Protein AF-A0A8J6I9E6-F1 (afdb_monomer)

Nearest PDB structures (foldseek):
  5d00-assembly1_B  TM=6.089E-01  e=1.602E-04  Bacillus subtilis subsp. subtilis str. 168
  4xyw-assembly1_A  TM=7.652E-01  e=1.255E-02  Escherichia coli
  4kwe-assembly3_C  TM=4.977E-01  e=3.611E-03  Mycobacterium tuberculosis
  3iv7-assembly1_B  TM=4.505E-01  e=6.732E-03  Corynebacterium glutamicum
  9cm8-assembly1_A  TM=5.355E-01  e=2.491E-02  Paenibacillus alvei

Mean predicted aligned error: 12.37 Å

Sequence (222 aa):
MSAGERVRRLAGSARRRVGDERSERLVTNVERLRKRTHTAGPAPLERSERRMRVALLAPADSPLTRRWADFYAGRGIEVYAISLDTQREEGPARPGVRTAYLPTLRGSVASPGTVTRLRALLDAARPDVVHAHRVGGYALLGALADRHPYVISVGSGDDPGDGARRRMTEYALRRADAVVPIGTRAGIGTGSDPRDPDDSDTWDVDTAAMLDVFAGLGLRGK

Structure (mmCIF, N/CA/C/O backbone):
data_AF-A0A8J6I9E6-F1
#
_entry.id   AF-A0A8J6I9E6-F1
#
loop_
_atom_site.group_PDB
_atom_site.id
_atom_site.type_symbol
_atom_site.label_atom_id
_atom_site.label_alt_id
_atom_site.label_comp_id
_atom_site.label_asym_id
_atom_site.label_entity_id
_atom_site.label_seq_id
_atom_site.pdbx_PDB_ins_code
_atom_site.Cartn_x
_atom_site.Cartn_y
_atom_site.Cartn_z
_atom_site.occupancy
_atom_site.B_iso_or_equiv
_atom_site.auth_seq_id
_atom_site.auth_comp_id
_atom_site.auth_asym_id
_atom_site.auth_atom_id
_atom_site.pdbx_PDB_model_num
ATOM 1 N N . MET A 1 1 ? -33.039 11.868 -15.070 1.00 40.28 1 MET A N 1
ATOM 2 C CA . MET A 1 1 ? -31.629 11.636 -15.465 1.00 40.28 1 MET A CA 1
ATOM 3 C C . MET A 1 1 ? -31.006 10.635 -14.512 1.00 40.28 1 MET A C 1
ATOM 5 O O . MET A 1 1 ? -30.880 10.946 -13.331 1.00 40.28 1 MET A O 1
ATOM 9 N N . SER A 1 2 ? -30.687 9.433 -14.991 1.00 31.58 2 SER A N 1
ATOM 10 C CA . SER A 1 2 ? -30.254 8.336 -14.112 1.00 31.58 2 SER A CA 1
ATOM 11 C C . SER A 1 2 ? -28.766 8.439 -13.756 1.00 31.58 2 SER A C 1
ATOM 13 O O . SER A 1 2 ? -27.962 8.981 -14.519 1.00 31.58 2 SER A O 1
ATOM 15 N N . ALA A 1 3 ? -28.377 7.881 -12.607 1.00 29.48 3 ALA A N 1
ATOM 16 C CA . ALA A 1 3 ? -26.979 7.782 -12.178 1.00 29.48 3 ALA A CA 1
ATOM 17 C C . ALA A 1 3 ? -26.079 7.096 -13.233 1.00 29.48 3 ALA A C 1
ATOM 19 O O . ALA A 1 3 ? -24.906 7.442 -13.364 1.00 29.48 3 ALA A O 1
ATOM 20 N N . GLY A 1 4 ? -26.645 6.210 -14.064 1.00 24.98 4 GLY A N 1
ATOM 21 C CA . GLY A 1 4 ? -25.940 5.545 -15.163 1.00 24.98 4 GLY A CA 1
ATOM 22 C C . GLY A 1 4 ? -25.524 6.472 -16.312 1.00 24.98 4 GLY A C 1
ATOM 23 O O . GLY A 1 4 ? -24.521 6.207 -16.972 1.00 24.98 4 GLY A O 1
ATOM 24 N N . GLU A 1 5 ? -26.226 7.586 -16.540 1.00 28.31 5 GLU A N 1
ATOM 25 C CA . GLU A 1 5 ? -25.883 8.548 -17.603 1.00 28.31 5 GLU A CA 1
ATOM 26 C C . GLU A 1 5 ? -24.760 9.507 -17.189 1.00 28.31 5 GLU A C 1
ATOM 28 O O . GLU A 1 5 ? -23.932 9.886 -18.018 1.00 28.31 5 GLU A O 1
ATOM 33 N N . ARG A 1 6 ? -24.669 9.852 -15.895 1.00 31.78 6 ARG A N 1
ATOM 34 C CA . ARG A 1 6 ? -23.577 10.692 -15.363 1.00 31.78 6 ARG A CA 1
ATOM 35 C C . ARG A 1 6 ? -22.238 9.944 -15.360 1.00 31.78 6 ARG A C 1
ATOM 37 O O . ARG A 1 6 ? -21.212 10.533 -15.692 1.00 31.78 6 ARG A O 1
ATOM 44 N N . VAL A 1 7 ? -22.263 8.635 -15.096 1.00 32.09 7 VAL A N 1
ATOM 45 C CA . VAL A 1 7 ? -21.078 7.755 -15.080 1.00 32.09 7 VAL A CA 1
ATOM 46 C C . VAL A 1 7 ? -20.524 7.498 -16.487 1.00 32.09 7 VAL A C 1
ATOM 48 O O . VAL A 1 7 ? -19.311 7.554 -16.684 1.00 32.09 7 VAL A O 1
ATOM 51 N N . ARG A 1 8 ? -21.382 7.325 -17.506 1.00 30.81 8 ARG A N 1
ATOM 52 C CA . ARG A 1 8 ? -20.931 7.214 -18.912 1.00 30.81 8 ARG A CA 1
ATOM 53 C C . ARG A 1 8 ? -20.194 8.472 -19.388 1.00 30.81 8 ARG A C 1
ATOM 55 O O . ARG A 1 8 ? -19.244 8.368 -20.162 1.00 30.81 8 ARG A O 1
ATOM 62 N N . ARG A 1 9 ? -20.592 9.650 -18.895 1.00 33.06 9 ARG A N 1
ATOM 63 C CA . ARG A 1 9 ? -19.974 10.942 -19.239 1.00 33.06 9 ARG A CA 1
ATOM 64 C C . ARG A 1 9 ? -18.593 11.124 -18.595 1.00 33.06 9 ARG A C 1
ATOM 66 O O . ARG A 1 9 ? -17.694 11.641 -19.253 1.00 33.06 9 ARG A O 1
ATOM 73 N N . LEU A 1 10 ? -18.412 10.643 -17.362 1.00 32.84 10 LEU A N 1
ATOM 74 C CA . LEU A 1 10 ? -17.125 10.653 -16.649 1.00 32.84 10 LEU A CA 1
ATOM 75 C C . LEU A 1 10 ? -16.141 9.626 -17.232 1.00 32.84 10 LEU A C 1
ATOM 77 O O . LEU A 1 10 ? -14.994 9.970 -17.514 1.00 32.84 10 LEU A O 1
ATOM 81 N N . ALA A 1 11 ? -16.611 8.417 -17.555 1.00 30.95 11 ALA A N 1
ATOM 82 C CA . ALA A 1 11 ? -15.808 7.397 -18.237 1.00 30.95 11 ALA A CA 1
ATOM 83 C C . ALA A 1 11 ? -15.380 7.828 -19.654 1.00 30.95 11 ALA A C 1
ATOM 85 O O . ALA A 1 11 ? -14.281 7.506 -20.098 1.00 30.95 11 ALA A O 1
ATOM 86 N N . GLY A 1 12 ? -16.216 8.592 -20.365 1.00 28.89 12 GLY A N 1
ATOM 87 C CA . GLY A 1 12 ? -15.847 9.209 -21.645 1.00 28.89 12 GLY A CA 1
ATOM 88 C C . GLY A 1 12 ? -14.840 10.361 -21.516 1.00 28.89 12 GLY A C 1
ATOM 89 O O . GLY A 1 12 ? -14.191 10.725 -22.493 1.00 28.89 12 GLY A O 1
ATOM 90 N N . SER A 1 13 ? -14.693 10.948 -20.324 1.00 32.38 13 SER A N 1
ATOM 91 C CA . SER A 1 13 ? -13.688 11.979 -20.046 1.00 32.38 13 SER A CA 1
ATOM 92 C C . SER A 1 13 ? -12.335 11.380 -19.643 1.00 32.38 13 SER A C 1
ATOM 94 O O . SER A 1 13 ? -11.308 11.960 -19.983 1.00 32.38 13 SER A O 1
ATOM 96 N N . ALA A 1 14 ? -12.330 10.215 -18.985 1.00 30.06 14 ALA A N 1
ATOM 97 C CA . ALA A 1 14 ? -11.121 9.449 -18.666 1.00 30.06 14 ALA A CA 1
ATOM 98 C C . ALA A 1 14 ? -10.501 8.783 -19.912 1.00 30.06 14 ALA A C 1
ATOM 100 O O . ALA A 1 14 ? -9.295 8.889 -20.117 1.00 30.06 14 ALA A O 1
ATOM 101 N N . ARG A 1 15 ? -11.330 8.224 -20.813 1.00 32.88 15 ARG A N 1
ATOM 102 C CA . ARG A 1 15 ? -10.904 7.694 -22.131 1.00 32.88 15 ARG A CA 1
ATOM 103 C C . ARG A 1 15 ? -10.176 8.713 -23.010 1.00 32.88 15 ARG A C 1
ATOM 105 O O . ARG A 1 15 ? -9.369 8.351 -23.848 1.00 32.88 15 ARG A O 1
ATOM 112 N N . ARG A 1 16 ? -10.447 10.009 -22.823 1.00 35.94 16 ARG A N 1
ATOM 113 C CA . ARG A 1 16 ? -9.779 11.085 -23.573 1.00 35.94 16 ARG A CA 1
ATOM 114 C C . ARG A 1 16 ? -8.400 11.468 -23.027 1.00 35.94 16 ARG A C 1
ATOM 116 O O . ARG A 1 16 ? -7.728 12.266 -23.669 1.00 35.94 16 ARG A O 1
ATOM 123 N N . ARG A 1 17 ? -7.987 10.957 -21.860 1.00 38.81 17 ARG A N 1
ATOM 124 C CA . ARG A 1 17 ? -6.736 11.362 -21.187 1.00 38.81 17 ARG A CA 1
ATOM 125 C C . ARG A 1 17 ? -5.651 10.285 -21.149 1.00 38.81 17 ARG A C 1
ATOM 127 O O . ARG A 1 17 ? -4.523 10.611 -20.806 1.00 38.81 17 ARG A O 1
ATOM 134 N N . VAL A 1 18 ? -5.958 9.040 -21.506 1.00 40.56 18 VAL A N 1
ATOM 135 C CA . VAL A 1 18 ? -4.994 7.929 -21.482 1.00 40.56 18 VAL A CA 1
ATOM 136 C C . VAL A 1 18 ? -4.965 7.295 -22.867 1.00 40.56 18 VAL A C 1
ATOM 138 O O . VAL A 1 18 ? -5.850 6.530 -23.224 1.00 40.56 18 VAL A O 1
ATOM 141 N N . GLY A 1 19 ? -3.974 7.674 -23.670 1.00 34.84 19 GLY A N 1
ATOM 142 C CA . GLY A 1 19 ? -3.877 7.319 -25.089 1.00 34.84 19 GLY A CA 1
ATOM 143 C C . GLY A 1 19 ? -3.296 5.935 -25.395 1.00 34.84 19 GLY A C 1
ATOM 144 O O . GLY A 1 19 ? -2.686 5.789 -26.447 1.00 34.84 19 GLY A O 1
ATOM 145 N N . ASP A 1 20 ? -3.432 4.939 -24.512 1.00 43.06 20 ASP A N 1
ATOM 146 C CA . ASP A 1 20 ? -2.888 3.594 -24.758 1.00 43.06 20 ASP A CA 1
ATOM 147 C C . ASP A 1 20 ? -3.956 2.499 -24.598 1.00 43.06 20 ASP A C 1
ATOM 149 O O . ASP A 1 20 ? -4.443 2.217 -23.496 1.00 43.06 20 ASP A O 1
ATOM 153 N N . GLU A 1 21 ? -4.281 1.838 -25.715 1.00 35.50 21 GLU A N 1
ATOM 154 C CA . GLU A 1 21 ? -5.227 0.719 -25.815 1.00 35.50 21 GLU A CA 1
ATOM 155 C C . GLU A 1 21 ? -4.885 -0.440 -24.860 1.00 35.50 21 GLU A C 1
ATOM 157 O O . GLU A 1 21 ? -5.763 -1.213 -24.457 1.00 35.50 21 GLU A O 1
ATOM 162 N N . ARG A 1 22 ? -3.612 -0.585 -24.470 1.00 38.75 22 ARG A N 1
ATOM 163 C CA . ARG A 1 22 ? -3.156 -1.633 -23.545 1.00 38.75 22 ARG A CA 1
ATOM 164 C C . ARG A 1 22 ? -3.587 -1.353 -22.104 1.00 38.75 22 ARG A C 1
ATOM 166 O O . ARG A 1 22 ? -4.000 -2.277 -21.397 1.00 38.75 22 ARG A O 1
ATOM 173 N N . SER A 1 23 ? -3.578 -0.082 -21.712 1.00 38.38 23 SER A N 1
ATOM 174 C CA . SER A 1 23 ? -4.053 0.409 -20.414 1.00 38.38 23 SER A CA 1
ATOM 175 C C . SER A 1 23 ? -5.581 0.361 -20.330 1.00 38.38 23 SER A C 1
ATOM 177 O O . SER A 1 23 ? -6.136 -0.083 -19.323 1.00 38.38 23 SER A O 1
ATOM 179 N N . GLU A 1 24 ? -6.278 0.683 -21.424 1.00 39.59 24 GLU A N 1
ATOM 180 C CA . GLU A 1 24 ? -7.740 0.558 -21.508 1.00 39.59 24 GLU A CA 1
ATOM 181 C C . GLU A 1 24 ? -8.217 -0.898 -21.390 1.00 39.59 24 GLU A C 1
ATOM 183 O O . GLU A 1 24 ? -9.214 -1.186 -20.718 1.00 39.59 24 GLU A O 1
ATOM 188 N N . ARG A 1 25 ? -7.486 -1.849 -21.987 1.00 35.38 25 ARG A N 1
ATOM 189 C CA . ARG A 1 25 ? -7.766 -3.290 -21.857 1.00 35.38 25 ARG A CA 1
ATOM 190 C C . ARG A 1 25 ? -7.537 -3.803 -20.436 1.00 35.38 25 ARG A C 1
ATOM 192 O O . ARG A 1 25 ? -8.288 -4.672 -19.988 1.00 35.38 25 ARG A O 1
ATOM 199 N N . LEU A 1 26 ? -6.548 -3.267 -19.720 1.00 38.28 26 LEU A N 1
ATOM 200 C CA . LEU A 1 26 ? -6.283 -3.611 -18.321 1.00 38.28 26 LEU A CA 1
ATOM 201 C C . LEU A 1 26 ? -7.435 -3.134 -17.418 1.00 38.28 26 LEU A C 1
ATOM 203 O O . LEU A 1 26 ? -8.008 -3.936 -16.682 1.00 38.28 26 LEU A O 1
ATOM 207 N N . VAL A 1 27 ? -7.855 -1.872 -17.565 1.00 43.72 27 VAL A N 1
ATOM 208 C CA . VAL A 1 27 ? -8.971 -1.264 -16.812 1.00 43.72 27 VAL A CA 1
ATOM 209 C C . VAL A 1 27 ? -10.309 -1.955 -17.119 1.00 43.72 27 VAL A C 1
ATOM 211 O O . VAL A 1 27 ? -11.077 -2.275 -16.211 1.00 43.72 27 VAL A O 1
ATOM 214 N N . THR A 1 28 ? -10.571 -2.287 -18.386 1.00 37.28 28 THR A N 1
ATOM 215 C CA . THR A 1 28 ? -11.799 -2.994 -18.805 1.00 37.28 28 THR A CA 1
ATOM 216 C C . THR A 1 28 ? -11.851 -4.441 -18.284 1.00 37.28 28 THR A C 1
ATOM 218 O O . THR A 1 28 ? -12.927 -4.985 -18.021 1.00 37.28 28 THR A O 1
ATOM 221 N N . ASN A 1 29 ? -10.698 -5.096 -18.109 1.00 38.56 29 ASN A N 1
ATOM 222 C CA . ASN A 1 29 ? -10.627 -6.431 -17.508 1.00 38.56 29 ASN A CA 1
ATOM 223 C C . ASN A 1 29 ? -10.813 -6.396 -15.982 1.00 38.56 29 ASN A C 1
ATOM 225 O O . ASN A 1 29 ? -11.442 -7.307 -15.439 1.00 38.56 29 ASN A O 1
ATOM 229 N N . VAL A 1 30 ? -10.375 -5.324 -15.313 1.00 42.59 30 VAL A N 1
ATOM 230 C CA . VAL A 1 30 ? -10.658 -5.053 -13.891 1.00 42.59 30 VAL A CA 1
ATOM 231 C C . VAL A 1 30 ? -12.165 -4.888 -13.647 1.00 42.59 30 VAL A C 1
ATOM 233 O O . VAL A 1 30 ? -12.703 -5.480 -12.713 1.00 42.59 30 VAL A O 1
ATOM 236 N N . GLU A 1 31 ? -12.899 -4.200 -14.532 1.00 40.69 31 GLU A N 1
ATOM 237 C CA . GLU A 1 31 ? -14.362 -4.065 -14.398 1.00 40.69 31 GLU A CA 1
ATOM 238 C C . GLU A 1 31 ? -15.122 -5.396 -14.499 1.00 40.69 31 GLU A C 1
ATOM 240 O O . GLU A 1 31 ? -16.148 -5.578 -13.840 1.00 40.69 31 GLU A O 1
ATOM 245 N N . ARG A 1 32 ? -14.618 -6.355 -15.285 1.00 37.38 32 ARG A N 1
ATOM 246 C CA . ARG A 1 32 ? -15.196 -7.706 -15.380 1.00 37.38 32 ARG A CA 1
ATOM 247 C C . ARG A 1 32 ? -14.937 -8.560 -14.135 1.00 37.38 32 ARG A C 1
ATOM 249 O O . ARG A 1 32 ? -15.758 -9.427 -13.829 1.00 37.38 32 ARG A O 1
ATOM 256 N N . LEU A 1 33 ? -13.844 -8.309 -13.414 1.00 40.34 33 LEU A N 1
ATOM 257 C CA . LEU A 1 33 ? -13.461 -9.040 -12.199 1.00 40.34 33 LEU A CA 1
ATOM 258 C C . LEU A 1 33 ? -14.235 -8.579 -10.949 1.00 40.34 33 LEU A C 1
ATOM 260 O O . LEU A 1 33 ? -14.439 -9.386 -10.047 1.00 40.34 33 LEU A O 1
ATOM 264 N N . ARG A 1 34 ? -14.801 -7.358 -10.962 1.00 42.09 34 ARG A N 1
ATOM 265 C CA . ARG A 1 34 ? -15.669 -6.777 -9.906 1.00 42.09 34 ARG A CA 1
ATOM 266 C C . ARG A 1 34 ? -16.879 -7.624 -9.489 1.00 42.09 34 ARG A C 1
ATOM 268 O O . ARG A 1 34 ? -17.481 -7.365 -8.455 1.00 42.09 34 ARG A O 1
ATOM 275 N N . LYS A 1 35 ? -17.292 -8.607 -10.297 1.00 37.47 35 LYS A N 1
ATOM 276 C CA . LYS A 1 35 ? -18.476 -9.443 -10.015 1.00 37.47 35 LYS A CA 1
ATOM 277 C C . LYS A 1 35 ? -18.217 -10.580 -9.027 1.00 37.47 35 LYS A C 1
ATOM 279 O O . LYS A 1 35 ? -19.141 -11.332 -8.725 1.00 37.47 35 LYS A O 1
ATOM 284 N N . ARG A 1 36 ? -16.984 -10.759 -8.559 1.00 38.97 36 ARG A N 1
ATOM 285 C CA . ARG A 1 36 ? -16.620 -11.839 -7.644 1.00 38.97 36 ARG A CA 1
ATOM 286 C C . ARG A 1 36 ? -16.074 -11.222 -6.359 1.00 38.97 36 ARG A C 1
ATOM 288 O O . ARG A 1 36 ? -15.384 -10.219 -6.415 1.00 38.97 36 ARG A O 1
ATOM 295 N N . THR A 1 37 ? -16.428 -11.846 -5.239 1.00 39.41 37 THR A N 1
ATOM 296 C CA . THR A 1 37 ? -15.853 -11.691 -3.893 1.00 39.41 37 THR A CA 1
ATOM 297 C C . THR A 1 37 ? -16.269 -10.477 -3.052 1.00 39.41 37 THR A C 1
ATOM 299 O O . THR A 1 37 ? -15.509 -9.551 -2.809 1.00 39.41 37 THR A O 1
ATOM 302 N N . HIS A 1 38 ? -17.463 -10.592 -2.459 1.00 35.88 38 HIS A N 1
ATOM 303 C CA . HIS A 1 38 ? -17.613 -10.378 -1.015 1.00 35.88 38 HIS A CA 1
ATOM 304 C C . HIS A 1 38 ? -16.942 -11.553 -0.286 1.00 35.88 38 HIS A C 1
ATOM 306 O O . HIS A 1 38 ? -17.412 -12.679 -0.436 1.00 35.88 38 HIS A O 1
ATOM 312 N N . THR A 1 39 ? -15.916 -11.303 0.533 1.00 37.12 39 THR A N 1
ATOM 313 C CA . THR A 1 39 ? -15.645 -12.165 1.697 1.00 37.12 39 THR A CA 1
ATOM 314 C C . THR A 1 39 ? -15.158 -11.333 2.886 1.00 37.12 39 THR A C 1
ATOM 316 O O . THR A 1 39 ? -14.329 -10.441 2.742 1.00 37.12 39 THR A O 1
ATOM 319 N N . ALA A 1 40 ? -15.760 -11.636 4.037 1.00 39.44 40 ALA A N 1
ATOM 320 C CA . ALA A 1 40 ? -15.694 -11.045 5.374 1.00 39.44 40 ALA A CA 1
ATOM 321 C C . ALA A 1 40 ? -14.425 -10.255 5.778 1.00 39.44 40 ALA A C 1
ATOM 323 O O . ALA A 1 40 ? -13.425 -10.821 6.212 1.00 39.44 40 ALA A O 1
ATOM 324 N N . GLY A 1 41 ? -14.546 -8.923 5.781 1.00 45.59 41 GLY A N 1
ATOM 325 C CA . GLY A 1 41 ? -13.950 -8.070 6.821 1.00 45.59 41 GLY A CA 1
ATOM 326 C C . GLY A 1 41 ? -15.008 -7.708 7.884 1.00 45.59 41 GLY A C 1
ATOM 327 O O . GLY A 1 41 ? -16.150 -8.152 7.746 1.00 45.59 41 GLY A O 1
ATOM 328 N N . PRO A 1 42 ? -14.690 -6.896 8.915 1.00 47.34 42 PRO A N 1
ATOM 329 C CA . PRO A 1 42 ? -15.646 -6.535 9.968 1.00 47.34 42 PRO A CA 1
ATOM 330 C C . PRO A 1 42 ? -16.938 -5.944 9.391 1.00 47.34 42 PRO A C 1
ATOM 332 O O . PRO A 1 42 ? -16.925 -5.320 8.317 1.00 47.34 42 PRO A O 1
ATOM 335 N N . ALA A 1 43 ? -18.051 -6.171 10.095 1.00 41.53 43 ALA A N 1
ATOM 336 C CA . ALA A 1 43 ? -19.379 -5.766 9.652 1.00 41.53 43 ALA A CA 1
ATOM 337 C C . ALA A 1 43 ? -19.404 -4.258 9.313 1.00 41.53 43 ALA A C 1
ATOM 339 O O . ALA A 1 43 ? -18.770 -3.472 10.021 1.00 41.53 43 ALA A O 1
ATOM 340 N N . PRO A 1 44 ? -20.121 -3.823 8.257 1.00 44.12 44 PRO A N 1
ATOM 341 C CA . PRO A 1 44 ? -20.139 -2.428 7.795 1.00 44.12 44 PRO A CA 1
ATOM 342 C C . PRO A 1 44 ? -20.406 -1.372 8.884 1.00 44.12 44 PRO A C 1
ATOM 344 O O . PRO A 1 44 ? -19.924 -0.249 8.766 1.00 44.12 44 PRO A O 1
ATOM 347 N N . LEU A 1 45 ? -21.115 -1.741 9.957 1.00 41.00 45 LEU A N 1
ATOM 348 C CA . LEU A 1 45 ? -21.446 -0.865 11.086 1.00 41.00 45 LEU A CA 1
ATOM 349 C C . LEU A 1 45 ? -20.268 -0.610 12.050 1.00 41.00 45 LEU A C 1
ATOM 351 O O . LEU A 1 45 ? -20.175 0.475 12.609 1.00 41.00 45 LEU A O 1
ATOM 355 N N . GLU A 1 46 ? -19.320 -1.542 12.211 1.00 49.69 46 GLU A N 1
ATOM 356 C CA . GLU A 1 46 ? -18.129 -1.303 13.054 1.00 49.69 46 GLU A CA 1
ATOM 357 C C . GLU A 1 46 ? -17.123 -0.344 12.390 1.00 49.69 46 GLU A C 1
ATOM 359 O O . GLU A 1 46 ? -16.295 0.274 13.064 1.00 49.69 46 GLU A O 1
ATOM 364 N N . ARG A 1 47 ? -17.180 -0.192 11.059 1.00 54.34 47 ARG A N 1
ATOM 365 C CA . ARG A 1 47 ? -16.271 0.697 10.316 1.00 54.34 47 ARG A CA 1
ATOM 366 C C . ARG A 1 47 ? -16.652 2.169 10.420 1.00 54.34 47 ARG A C 1
ATOM 368 O O . ARG A 1 47 ? -15.756 3.004 10.400 1.00 54.34 47 ARG A O 1
ATOM 375 N N . SER A 1 48 ? -17.936 2.501 10.567 1.00 52.53 48 SER A N 1
ATOM 376 C CA . SER A 1 48 ? -18.398 3.898 10.610 1.00 52.53 48 SER A CA 1
ATOM 377 C C . SER A 1 48 ? -18.047 4.630 11.911 1.00 52.53 48 SER A C 1
ATOM 379 O O . SER A 1 48 ? -18.010 5.857 11.943 1.00 52.53 48 SER A O 1
ATOM 381 N N . GLU A 1 49 ? -17.757 3.895 12.986 1.00 61.81 49 GLU A N 1
ATOM 382 C CA . GLU A 1 49 ? -17.544 4.432 14.337 1.00 61.81 49 GLU A CA 1
ATOM 383 C C . GLU A 1 49 ? -16.072 4.737 14.660 1.00 61.81 49 GLU A C 1
ATOM 385 O O . GLU A 1 49 ? -15.786 5.481 15.599 1.00 61.81 49 GLU A O 1
ATOM 390 N N . ARG A 1 50 ? -15.111 4.259 13.866 1.00 73.00 50 ARG A N 1
ATOM 391 C CA . ARG A 1 50 ? -13.673 4.517 14.066 1.00 73.00 50 ARG A CA 1
ATOM 392 C C . ARG A 1 50 ? -13.105 5.408 12.961 1.00 73.00 50 ARG A C 1
ATOM 394 O O . ARG A 1 50 ? -13.671 5.481 11.877 1.00 73.00 50 ARG A O 1
ATOM 401 N N . ARG A 1 51 ? -12.003 6.119 13.232 1.00 84.06 51 ARG A N 1
ATOM 402 C CA . ARG A 1 51 ? -11.265 6.821 12.167 1.00 84.06 51 ARG A CA 1
ATOM 403 C C . ARG A 1 51 ? -10.791 5.795 11.141 1.00 84.06 51 ARG A C 1
ATOM 405 O O . ARG A 1 51 ? -10.311 4.728 11.527 1.00 84.06 51 ARG A O 1
ATOM 412 N N . MET A 1 52 ? -10.929 6.137 9.863 1.00 90.31 52 MET A N 1
ATOM 413 C CA . MET A 1 52 ? -10.476 5.291 8.765 1.00 90.31 52 MET A CA 1
ATOM 414 C C . MET A 1 52 ? -8.970 5.045 8.874 1.00 90.31 52 MET A C 1
ATOM 416 O O . MET A 1 52 ? -8.209 5.949 9.230 1.00 90.31 52 MET A O 1
ATOM 420 N N . ARG A 1 53 ? -8.544 3.824 8.552 1.00 92.81 53 ARG A N 1
ATOM 421 C CA . ARG A 1 53 ? -7.146 3.395 8.624 1.00 92.81 53 ARG A CA 1
ATOM 422 C C . ARG A 1 53 ? -6.661 2.858 7.290 1.00 92.81 53 ARG A C 1
ATOM 424 O O . ARG A 1 53 ? -7.330 2.029 6.677 1.00 92.81 53 ARG A O 1
ATOM 431 N N . VAL A 1 54 ? -5.462 3.249 6.887 1.00 95.38 54 VAL A N 1
ATOM 432 C CA . VAL A 1 54 ? -4.793 2.722 5.694 1.00 95.38 54 VAL A CA 1
ATOM 433 C C . VAL A 1 54 ? -3.496 2.042 6.108 1.00 95.38 54 VAL A C 1
ATOM 435 O O . VAL A 1 54 ? -2.675 2.636 6.804 1.00 95.38 54 VAL A O 1
ATOM 438 N N . ALA A 1 55 ? -3.301 0.802 5.665 1.00 97.06 55 ALA A N 1
ATOM 439 C CA . ALA A 1 55 ? -1.987 0.172 5.674 1.00 97.06 55 ALA A CA 1
ATOM 440 C C . ALA A 1 55 ? -1.288 0.480 4.349 1.00 97.06 55 ALA A C 1
ATOM 442 O O . ALA A 1 55 ? -1.791 0.110 3.290 1.00 97.06 55 ALA A O 1
ATOM 443 N N . LEU A 1 56 ? -0.145 1.156 4.416 1.00 96.19 56 LEU A N 1
ATOM 444 C CA . LEU A 1 56 ? 0.627 1.593 3.260 1.00 96.19 56 LEU A CA 1
ATOM 445 C C . LEU A 1 56 ? 1.849 0.686 3.088 1.00 96.19 56 LEU A C 1
ATOM 447 O O . LEU A 1 56 ? 2.789 0.769 3.873 1.00 96.19 56 LEU A O 1
ATOM 451 N N . LEU A 1 57 ? 1.826 -0.196 2.089 1.00 96.00 57 LEU A N 1
ATOM 452 C CA . LEU A 1 57 ? 2.933 -1.099 1.767 1.00 96.00 57 LEU A CA 1
ATOM 453 C C . LEU A 1 57 ? 3.856 -0.409 0.765 1.00 96.00 57 LEU A C 1
ATOM 455 O O . LEU A 1 57 ? 3.570 -0.386 -0.436 1.00 96.00 57 LEU A O 1
ATOM 459 N N . ALA A 1 58 ? 4.925 0.201 1.266 1.00 92.31 58 ALA A N 1
ATOM 460 C CA . ALA A 1 58 ? 5.780 1.067 0.467 1.00 92.31 58 ALA A CA 1
ATOM 461 C C . ALA A 1 58 ? 7.153 1.276 1.127 1.00 92.31 58 ALA A C 1
ATOM 463 O O . ALA A 1 58 ? 7.255 1.156 2.348 1.00 92.31 58 ALA A O 1
ATOM 464 N N . PRO A 1 59 ? 8.202 1.622 0.364 1.00 89.62 59 PRO A N 1
ATOM 465 C CA . PRO A 1 59 ? 9.509 1.973 0.925 1.00 89.62 59 PRO A CA 1
ATOM 466 C C . PRO A 1 59 ? 9.434 3.304 1.692 1.00 89.62 59 PRO A C 1
ATOM 468 O O . PRO A 1 59 ? 8.894 4.276 1.162 1.00 89.62 59 PRO A O 1
ATOM 471 N N . ALA A 1 60 ? 9.911 3.358 2.942 1.00 87.31 60 ALA A N 1
ATOM 472 C CA . ALA A 1 60 ? 9.728 4.531 3.813 1.00 87.31 60 ALA A CA 1
ATOM 473 C C . ALA A 1 60 ? 10.621 5.722 3.427 1.00 87.31 60 ALA A C 1
ATOM 475 O O . ALA A 1 60 ? 10.270 6.871 3.685 1.00 87.31 60 ALA A O 1
ATOM 476 N N . ASP A 1 61 ? 11.754 5.452 2.787 1.00 83.88 61 ASP A N 1
ATOM 477 C CA . ASP A 1 61 ? 12.700 6.438 2.257 1.00 83.88 61 ASP A CA 1
ATOM 478 C C . ASP A 1 61 ? 12.213 7.144 0.975 1.00 83.88 61 ASP A C 1
ATOM 480 O O . ASP A 1 61 ? 12.773 8.168 0.587 1.00 83.88 61 ASP A O 1
ATOM 484 N N . SER A 1 62 ? 11.143 6.663 0.332 1.00 84.81 62 SER A N 1
ATOM 485 C CA . SER A 1 62 ? 10.676 7.215 -0.945 1.00 84.81 62 SER A CA 1
ATOM 486 C C . SER A 1 62 ? 9.848 8.506 -0.799 1.00 84.81 62 SER A C 1
ATOM 488 O O . SER A 1 62 ? 8.847 8.522 -0.070 1.00 84.81 62 SER A O 1
ATOM 490 N N . PRO A 1 63 ? 10.141 9.565 -1.586 1.00 84.25 63 PRO A N 1
ATOM 491 C CA . PRO A 1 63 ? 9.311 10.772 -1.676 1.00 84.25 63 PRO A CA 1
ATOM 492 C C . PRO A 1 63 ? 7.842 10.501 -2.028 1.00 84.25 63 PRO A C 1
ATOM 494 O O . PRO A 1 63 ? 6.944 11.161 -1.501 1.00 84.25 63 PRO A O 1
ATOM 497 N N . LEU A 1 64 ? 7.570 9.498 -2.868 1.00 83.69 64 LEU A N 1
ATOM 498 C CA . LEU A 1 64 ? 6.205 9.121 -3.239 1.00 83.69 64 LEU A CA 1
ATOM 499 C C . LEU A 1 64 ? 5.438 8.523 -2.049 1.00 83.69 64 LEU A C 1
ATOM 501 O O . LEU A 1 64 ? 4.258 8.820 -1.855 1.00 83.69 64 LEU A O 1
ATOM 505 N N . THR A 1 65 ? 6.112 7.722 -1.216 1.00 88.62 65 THR A N 1
ATOM 506 C CA . THR A 1 65 ? 5.555 7.208 0.047 1.00 88.62 65 THR A CA 1
ATOM 507 C C . THR A 1 65 ? 5.165 8.335 0.983 1.00 88.62 65 THR A C 1
ATOM 509 O O . THR A 1 65 ? 4.064 8.324 1.536 1.00 88.62 65 THR A O 1
ATOM 512 N N . ARG A 1 66 ? 6.033 9.343 1.099 1.00 88.69 66 ARG A N 1
ATOM 513 C CA . ARG A 1 66 ? 5.792 10.530 1.922 1.00 88.69 66 ARG A CA 1
ATOM 514 C C . ARG A 1 66 ? 4.554 11.291 1.449 1.00 88.69 66 ARG A C 1
ATOM 516 O O . ARG A 1 66 ? 3.667 11.540 2.254 1.00 88.69 66 ARG A O 1
ATOM 523 N N . ARG A 1 67 ? 4.419 11.544 0.141 1.00 89.19 67 ARG A N 1
ATOM 524 C CA . ARG A 1 67 ? 3.243 12.230 -0.430 1.00 89.19 67 ARG A CA 1
ATOM 525 C C . ARG A 1 67 ? 1.926 11.503 -0.154 1.00 89.19 67 ARG A C 1
ATOM 527 O O . ARG A 1 67 ? 0.943 12.139 0.220 1.00 89.19 67 ARG A O 1
ATOM 534 N N . TRP A 1 68 ? 1.895 10.177 -0.292 1.00 91.62 68 TRP A N 1
ATOM 535 C CA . TRP A 1 68 ? 0.703 9.396 0.051 1.00 91.62 68 TRP A CA 1
ATOM 536 C C . TRP A 1 68 ? 0.396 9.434 1.550 1.00 91.62 68 TRP A C 1
ATOM 538 O O . TRP A 1 68 ? -0.762 9.617 1.930 1.00 91.62 68 TRP A O 1
ATOM 548 N N . ALA A 1 69 ? 1.415 9.294 2.400 1.00 92.06 69 ALA A N 1
ATOM 549 C CA . ALA A 1 69 ? 1.250 9.375 3.847 1.00 92.06 69 ALA A CA 1
ATOM 550 C C . ALA A 1 69 ? 0.700 10.746 4.277 1.00 92.06 69 ALA A C 1
ATOM 552 O O . ALA A 1 69 ? -0.272 10.796 5.031 1.00 92.06 69 ALA A O 1
ATOM 553 N N . ASP A 1 70 ? 1.248 11.834 3.733 1.00 90.62 70 ASP A N 1
ATOM 554 C CA . ASP A 1 70 ? 0.808 13.205 4.005 1.00 90.62 70 ASP A CA 1
ATOM 555 C C . ASP A 1 70 ? -0.631 13.439 3.512 1.00 90.62 70 ASP A C 1
ATOM 557 O O . ASP A 1 70 ? -1.445 14.037 4.219 1.00 90.62 70 ASP A O 1
ATOM 561 N N . PHE A 1 71 ? -0.993 12.905 2.338 1.00 91.62 71 PHE A N 1
ATOM 562 C CA . PHE A 1 71 ? -2.364 12.953 1.820 1.00 91.62 71 PHE A CA 1
ATOM 563 C C . PHE A 1 71 ? -3.379 12.295 2.767 1.00 91.62 71 PHE A C 1
ATOM 565 O O . PHE A 1 71 ? -4.453 12.860 3.009 1.00 91.62 71 PHE A O 1
ATOM 572 N N . TYR A 1 72 ? -3.060 11.107 3.290 1.00 92.62 72 TYR A N 1
ATOM 573 C CA . TYR A 1 72 ? -3.930 10.398 4.229 1.00 92.62 72 TYR A CA 1
ATOM 574 C C . TYR A 1 72 ? -3.998 11.114 5.579 1.00 92.62 72 TYR A C 1
ATOM 576 O O . TYR A 1 72 ? -5.095 11.394 6.071 1.00 92.62 72 TYR A O 1
ATOM 584 N N . ALA A 1 73 ? -2.844 11.464 6.151 1.00 90.50 73 ALA A N 1
ATOM 585 C CA . ALA A 1 73 ? -2.764 12.139 7.44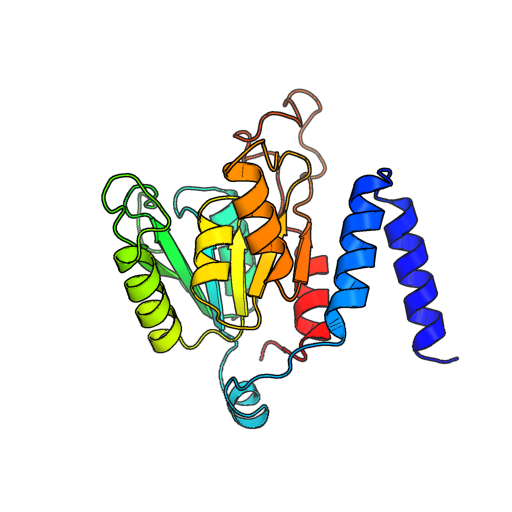0 1.00 90.50 73 ALA A CA 1
ATOM 586 C C . ALA A 1 73 ? -3.494 13.492 7.415 1.00 90.50 73 ALA A C 1
ATOM 588 O O . ALA A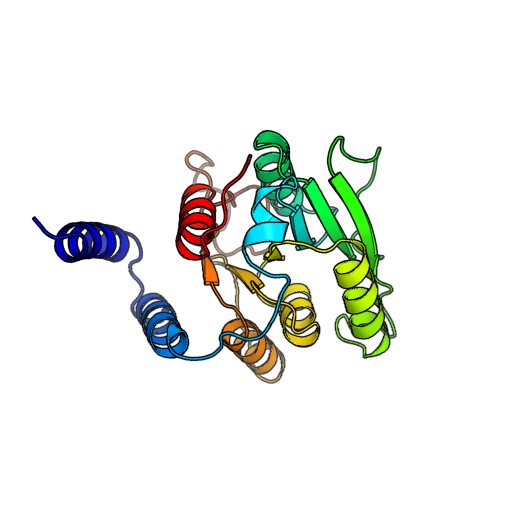 1 73 ? -4.276 13.787 8.320 1.00 90.50 73 ALA A O 1
ATOM 589 N N . GLY A 1 74 ? -3.346 14.267 6.333 1.00 89.81 74 GLY A N 1
ATOM 590 C CA . GLY A 1 74 ? -4.054 15.534 6.119 1.00 89.81 74 GLY A CA 1
ATOM 591 C C . GLY A 1 74 ? -5.580 15.400 6.019 1.00 89.81 74 GLY A C 1
ATOM 592 O O . GLY A 1 74 ? -6.294 16.392 6.139 1.00 89.81 74 GLY A O 1
ATOM 593 N N . ARG A 1 75 ? -6.100 14.179 5.842 1.00 89.31 75 ARG A N 1
ATOM 594 C CA . ARG A 1 75 ? -7.536 13.849 5.875 1.00 89.31 75 ARG A CA 1
ATOM 595 C C . ARG A 1 75 ? -7.983 13.216 7.192 1.00 89.31 75 ARG A C 1
ATOM 597 O O . ARG A 1 75 ? -9.106 12.731 7.286 1.00 89.31 75 ARG A O 1
ATOM 604 N N . GLY A 1 76 ? -7.113 13.176 8.200 1.00 89.38 76 GLY A N 1
ATOM 605 C CA . GLY A 1 76 ? -7.400 12.530 9.479 1.00 89.38 76 GLY A CA 1
ATOM 606 C C . GLY A 1 76 ? -7.535 11.006 9.387 1.00 89.38 76 GLY A C 1
ATOM 607 O O . GLY A 1 76 ? -8.123 10.404 10.291 1.00 89.38 76 GLY A O 1
ATOM 608 N N . ILE A 1 77 ? -7.015 10.404 8.309 1.00 91.06 77 ILE A N 1
ATOM 609 C CA . ILE A 1 77 ? -6.909 8.955 8.118 1.00 91.06 77 ILE A CA 1
ATOM 610 C C . ILE A 1 77 ? -5.648 8.484 8.844 1.00 91.06 77 ILE A C 1
ATOM 612 O O . ILE A 1 77 ? -4.569 9.046 8.658 1.00 91.06 77 ILE A O 1
ATOM 616 N N . GLU A 1 78 ? -5.769 7.443 9.665 1.00 92.56 78 GLU A N 1
ATOM 617 C CA . GLU A 1 78 ? -4.612 6.859 10.345 1.00 92.56 78 GLU A CA 1
ATOM 618 C C . GLU A 1 78 ? -3.769 6.051 9.354 1.00 92.56 78 GLU A C 1
ATOM 620 O O . GLU A 1 78 ? -4.280 5.149 8.681 1.00 92.56 78 GLU A O 1
ATOM 625 N N . VAL A 1 79 ? -2.467 6.329 9.301 1.00 94.31 79 VAL A N 1
ATOM 626 C CA . VAL A 1 79 ? -1.543 5.659 8.380 1.00 94.31 79 VAL A CA 1
ATOM 627 C C . VAL A 1 79 ? -0.680 4.655 9.129 1.00 94.31 79 VAL A C 1
ATOM 629 O O . VAL A 1 79 ? -0.025 4.989 10.115 1.00 94.31 79 VAL A O 1
ATOM 632 N N . TYR A 1 80 ? -0.651 3.427 8.620 1.00 95.31 80 TYR A N 1
ATOM 633 C CA . TYR A 1 80 ? 0.247 2.361 9.048 1.00 95.31 80 TYR A CA 1
ATOM 634 C C . TYR A 1 80 ? 1.204 2.044 7.899 1.00 95.31 80 TYR A C 1
ATOM 636 O O . TYR A 1 80 ? 0.898 1.213 7.045 1.00 95.31 80 TYR A O 1
ATOM 644 N N . ALA A 1 81 ? 2.340 2.736 7.850 1.00 94.56 81 ALA A N 1
ATOM 645 C CA . ALA A 1 81 ? 3.381 2.499 6.859 1.00 94.56 81 ALA A CA 1
ATOM 646 C C . ALA A 1 81 ? 4.141 1.209 7.193 1.00 94.56 81 ALA A C 1
ATOM 648 O O . ALA A 1 81 ? 4.638 1.035 8.306 1.00 94.56 81 ALA A O 1
ATOM 649 N N . ILE A 1 82 ? 4.213 0.284 6.241 1.00 95.00 82 ILE A N 1
ATOM 650 C CA . ILE A 1 82 ? 4.914 -0.989 6.381 1.00 95.00 82 ILE A CA 1
ATOM 651 C C . ILE A 1 82 ? 5.937 -1.088 5.255 1.00 95.00 82 ILE A C 1
ATOM 653 O O . ILE A 1 82 ? 5.580 -1.240 4.085 1.00 95.00 82 ILE A O 1
ATOM 657 N N . SER A 1 83 ? 7.208 -1.034 5.633 1.00 92.56 83 SER A N 1
ATOM 658 C CA . SER A 1 83 ? 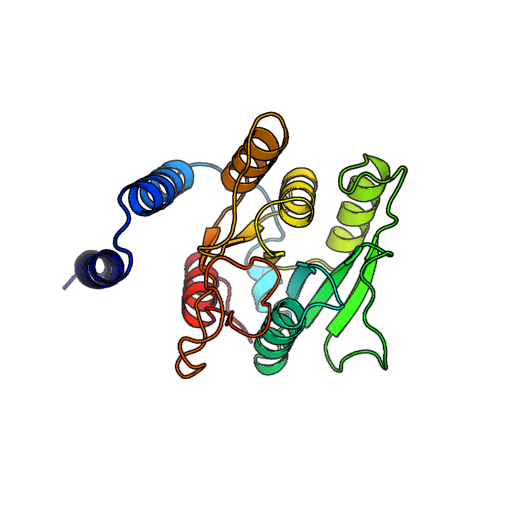8.344 -1.013 4.709 1.00 92.56 83 SER A CA 1
ATOM 659 C C . SER A 1 83 ? 9.260 -2.201 4.952 1.00 92.56 83 SER A C 1
ATOM 661 O O . SER A 1 83 ? 9.227 -2.819 6.015 1.00 92.56 83 SER A O 1
ATOM 663 N N . LEU A 1 84 ? 10.096 -2.535 3.979 1.00 90.56 84 LEU A N 1
ATOM 664 C CA . LEU A 1 84 ? 11.207 -3.452 4.198 1.00 90.56 84 LEU A CA 1
ATOM 665 C C . LEU A 1 84 ? 12.251 -2.789 5.106 1.00 90.56 84 LEU A C 1
ATOM 667 O O . LEU A 1 84 ? 12.435 -1.573 5.091 1.00 90.56 84 LEU A O 1
ATOM 671 N N . ASP A 1 85 ? 12.931 -3.590 5.917 1.00 87.25 85 ASP A N 1
ATOM 672 C CA . ASP A 1 85 ? 13.973 -3.141 6.844 1.00 87.25 85 ASP A CA 1
ATOM 673 C C . ASP A 1 85 ? 15.203 -2.524 6.169 1.00 87.25 85 ASP A C 1
ATOM 675 O O . ASP A 1 85 ? 15.938 -1.798 6.837 1.00 87.25 85 ASP A O 1
ATOM 679 N N . THR A 1 86 ? 15.398 -2.781 4.877 1.00 85.50 86 THR A N 1
ATOM 680 C CA . THR A 1 86 ? 16.418 -2.164 4.020 1.00 85.50 86 THR A CA 1
ATOM 681 C C . THR A 1 86 ? 16.002 -0.808 3.449 1.00 85.50 86 THR A C 1
ATOM 683 O O . THR A 1 86 ? 16.842 -0.124 2.881 1.00 85.50 86 THR A O 1
ATOM 686 N N . GLN A 1 87 ? 14.732 -0.413 3.591 1.00 85.69 87 GLN A N 1
ATOM 687 C CA . GLN A 1 87 ? 14.143 0.798 3.000 1.00 85.69 87 GLN A CA 1
ATOM 688 C C . GLN A 1 87 ? 13.519 1.664 4.098 1.00 85.69 87 GLN A C 1
ATOM 690 O O . GLN A 1 87 ? 12.311 1.933 4.113 1.00 85.69 87 GLN A O 1
ATOM 695 N N . ARG A 1 88 ? 14.340 1.992 5.101 1.00 85.75 88 ARG A N 1
ATOM 696 C CA . ARG A 1 88 ? 13.947 2.761 6.286 1.00 85.75 88 ARG A CA 1
ATOM 697 C C . ARG A 1 88 ? 14.041 4.247 6.002 1.00 85.75 88 ARG A C 1
ATOM 699 O O . ARG A 1 88 ? 14.970 4.699 5.351 1.00 85.75 88 ARG A O 1
ATOM 706 N N . GLU A 1 89 ? 13.117 5.007 6.570 1.00 82.31 89 GLU A N 1
ATOM 707 C CA . GLU A 1 89 ? 13.258 6.455 6.601 1.00 82.31 89 GLU A CA 1
ATOM 708 C C . GLU A 1 89 ? 14.363 6.860 7.586 1.00 82.31 89 GLU A C 1
ATOM 710 O O . GLU A 1 89 ? 14.410 6.370 8.717 1.00 82.31 89 GLU A O 1
ATOM 715 N N . GLU A 1 90 ? 15.222 7.784 7.162 1.00 76.44 90 GLU A N 1
ATOM 716 C CA . GLU A 1 90 ? 16.143 8.495 8.043 1.00 76.44 90 GLU A CA 1
ATOM 717 C C . GLU A 1 90 ? 15.440 9.710 8.666 1.00 76.44 90 GLU A C 1
ATOM 719 O O . GLU A 1 90 ? 14.810 10.506 7.965 1.00 76.44 90 GLU A O 1
ATOM 724 N N . GLY A 1 91 ? 15.557 9.863 9.988 1.00 76.44 91 GLY A N 1
ATOM 725 C CA . GLY A 1 91 ? 15.019 11.009 10.724 1.00 76.44 91 GLY A CA 1
ATOM 726 C C . GLY A 1 91 ? 13.908 10.665 11.726 1.00 76.44 91 GLY A C 1
ATOM 727 O O . GLY A 1 91 ? 13.651 9.493 12.015 1.00 76.44 91 GLY A O 1
ATOM 728 N N . PRO A 1 92 ? 13.284 11.692 12.333 1.00 76.00 92 PRO A N 1
ATOM 729 C CA . PRO A 1 92 ? 12.246 11.497 13.335 1.00 76.00 92 PRO A CA 1
ATOM 730 C C . PRO A 1 92 ? 10.985 10.885 12.722 1.00 76.00 92 PRO A C 1
ATOM 732 O O . PRO A 1 92 ? 10.650 11.123 11.563 1.00 76.00 92 PRO A O 1
ATOM 735 N N . ALA A 1 93 ? 10.249 10.127 13.538 1.00 76.69 93 ALA A N 1
ATOM 736 C CA . ALA A 1 93 ? 8.972 9.561 13.129 1.00 76.69 93 ALA A CA 1
ATOM 737 C C . ALA A 1 93 ? 7.997 10.661 12.679 1.00 76.69 93 ALA A C 1
ATOM 739 O O . ALA A 1 93 ? 7.861 11.702 13.328 1.00 76.69 93 ALA A O 1
ATOM 740 N N . ARG A 1 94 ? 7.285 10.402 11.580 1.00 79.75 94 ARG A N 1
ATOM 741 C CA . ARG A 1 94 ? 6.302 11.334 11.025 1.00 79.75 94 ARG A CA 1
ATOM 742 C C . ARG A 1 94 ? 5.078 11.454 11.940 1.00 79.75 94 ARG A C 1
ATOM 744 O O . ARG A 1 94 ? 4.482 10.431 12.291 1.00 79.75 94 ARG A O 1
ATOM 751 N N . PRO A 1 95 ? 4.647 12.677 12.295 1.00 76.38 95 PRO A N 1
ATOM 752 C CA . PRO A 1 95 ? 3.404 12.874 13.030 1.00 76.38 95 PRO A CA 1
ATOM 753 C C . PRO A 1 95 ? 2.217 12.240 12.294 1.00 76.38 95 PRO A C 1
ATOM 755 O O . PRO A 1 95 ? 2.037 12.444 11.098 1.00 76.38 95 PRO A O 1
ATOM 758 N N . GLY A 1 96 ? 1.405 11.455 13.004 1.00 76.56 96 GLY A N 1
ATOM 759 C CA . GLY A 1 96 ? 0.216 10.810 12.430 1.00 76.56 96 GLY A CA 1
ATOM 760 C C . GLY A 1 96 ? 0.480 9.557 11.582 1.00 76.56 96 GLY A C 1
ATOM 761 O O . GLY A 1 96 ? -0.481 8.945 11.112 1.00 76.56 96 GLY A O 1
ATOM 762 N N . VAL A 1 97 ? 1.740 9.127 11.432 1.00 86.81 97 VAL A N 1
ATOM 763 C CA . VAL A 1 97 ? 2.113 7.906 10.703 1.00 86.81 97 VAL A CA 1
ATOM 764 C C . VAL A 1 97 ? 2.769 6.912 11.656 1.00 86.81 97 VAL A C 1
ATOM 766 O O . VAL A 1 97 ? 3.774 7.198 12.303 1.00 86.81 97 VAL A O 1
ATOM 769 N N . ARG A 1 98 ? 2.207 5.706 11.736 1.00 90.44 98 ARG A N 1
ATOM 770 C CA . ARG A 1 98 ? 2.812 4.581 12.452 1.00 90.44 98 ARG A CA 1
ATOM 771 C C . ARG A 1 98 ? 3.622 3.757 11.464 1.00 90.44 98 ARG A C 1
ATOM 773 O O . ARG A 1 98 ? 3.050 3.242 10.510 1.00 90.44 98 ARG A O 1
ATOM 780 N N . THR A 1 99 ? 4.914 3.581 11.717 1.00 90.25 99 THR A N 1
ATOM 781 C CA . THR A 1 99 ? 5.792 2.818 10.819 1.00 90.25 99 THR A CA 1
ATOM 782 C C . THR A 1 99 ? 6.176 1.473 11.428 1.00 90.25 99 THR A C 1
ATOM 784 O O . THR A 1 99 ? 6.505 1.382 12.612 1.00 90.25 99 THR A O 1
ATOM 787 N N . ALA A 1 100 ? 6.148 0.419 10.617 1.00 91.62 100 ALA A N 1
ATOM 788 C CA . ALA A 1 100 ? 6.656 -0.904 10.949 1.00 91.62 100 ALA A CA 1
ATOM 789 C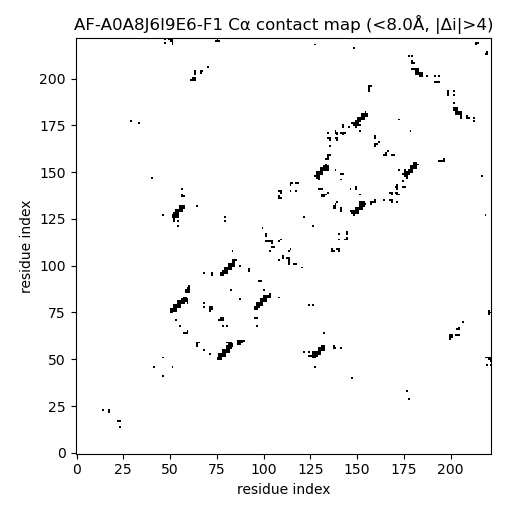 C . ALA A 1 100 ? 7.574 -1.411 9.835 1.00 91.62 100 ALA A C 1
ATOM 791 O O . ALA A 1 100 ? 7.385 -1.094 8.662 1.00 91.62 100 ALA A O 1
ATOM 792 N N . TYR A 1 101 ? 8.548 -2.238 10.210 1.00 91.00 101 TYR A N 1
ATOM 793 C CA . TYR A 1 101 ? 9.530 -2.776 9.275 1.00 91.00 101 TYR A CA 1
ATOM 794 C C . TYR A 1 101 ? 9.433 -4.296 9.187 1.00 91.00 101 TYR A C 1
ATOM 796 O O .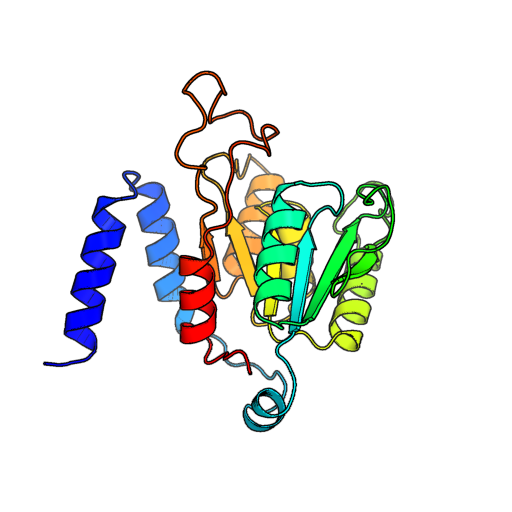 TYR A 1 101 ? 9.341 -4.994 10.202 1.00 91.00 101 TYR A O 1
ATOM 804 N N . LEU A 1 102 ? 9.431 -4.798 7.957 1.00 89.06 102 LEU A N 1
ATOM 805 C CA . LEU A 1 102 ? 9.440 -6.210 7.622 1.00 89.06 102 LEU A CA 1
ATOM 806 C C . LEU A 1 102 ? 10.881 -6.681 7.412 1.00 89.06 102 LEU A C 1
ATOM 808 O O . LEU A 1 102 ? 11.628 -6.014 6.699 1.00 89.06 102 LEU A O 1
ATOM 812 N N . PRO A 1 103 ? 11.270 -7.834 7.975 1.00 83.06 103 PRO A N 1
ATOM 813 C CA . PRO A 1 103 ? 12.597 -8.374 7.743 1.00 83.06 103 PRO A CA 1
ATOM 814 C C . PRO A 1 103 ? 12.744 -8.826 6.286 1.00 83.06 103 PRO A C 1
ATOM 816 O O . PRO A 1 103 ? 11.886 -9.554 5.762 1.00 83.06 103 PRO A O 1
ATOM 819 N N . THR A 1 104 ? 13.856 -8.457 5.655 1.00 72.50 104 THR A N 1
ATOM 820 C CA . THR A 1 104 ? 14.232 -8.992 4.343 1.00 72.50 104 THR A CA 1
ATOM 821 C C . THR A 1 104 ? 14.940 -10.332 4.537 1.00 72.50 104 THR A C 1
ATOM 823 O O . THR A 1 104 ? 16.153 -10.413 4.717 1.00 72.50 104 THR A O 1
ATOM 826 N N . LEU A 1 105 ? 14.178 -11.427 4.533 1.00 63.72 105 LEU A N 1
ATOM 827 C CA . LEU A 1 105 ? 14.738 -12.765 4.735 1.00 63.72 105 LEU A CA 1
ATOM 828 C C . LEU A 1 105 ? 15.304 -13.318 3.418 1.00 63.72 105 LEU A C 1
ATOM 830 O O . LEU A 1 105 ? 14.589 -13.442 2.423 1.00 63.72 105 LEU A O 1
ATOM 834 N N . ARG A 1 106 ? 16.593 -13.692 3.425 1.00 57.62 106 ARG A N 1
ATOM 835 C CA . ARG A 1 106 ? 17.316 -14.294 2.280 1.00 57.62 106 ARG A CA 1
ATOM 836 C C . ARG A 1 106 ? 17.276 -13.452 0.993 1.00 57.62 106 ARG A C 1
ATOM 838 O O . ARG A 1 106 ? 17.227 -14.007 -0.100 1.00 57.62 106 ARG A O 1
ATOM 845 N N . GLY A 1 107 ? 17.233 -12.124 1.115 1.00 58.91 107 GLY A N 1
ATOM 846 C CA . GLY A 1 107 ? 17.163 -11.218 -0.039 1.00 58.91 107 GLY A CA 1
ATOM 847 C C . GLY A 1 107 ? 15.847 -11.283 -0.828 1.00 58.91 107 GLY A C 1
ATOM 848 O O . GLY A 1 107 ? 15.751 -10.674 -1.889 1.00 58.91 107 GLY A O 1
ATOM 849 N N . SER A 1 108 ? 14.828 -12.004 -0.337 1.00 62.84 108 SER A N 1
ATOM 850 C CA . SER A 1 108 ? 13.527 -12.118 -0.997 1.00 62.84 108 SER A CA 1
ATOM 851 C C . SER A 1 108 ? 12.446 -11.378 -0.221 1.00 62.84 108 SER A C 1
ATOM 853 O O . SER A 1 108 ? 12.111 -11.715 0.915 1.00 62.84 108 SER A O 1
ATOM 855 N N . VAL A 1 109 ? 11.834 -10.409 -0.894 1.00 67.00 109 VAL A N 1
ATOM 856 C CA . VAL A 1 109 ? 10.719 -9.608 -0.375 1.00 67.00 109 VAL A CA 1
ATOM 857 C C . VAL A 1 109 ? 9.460 -10.430 -0.092 1.00 67.00 109 VAL A C 1
ATOM 859 O O . VAL A 1 109 ? 8.611 -9.976 0.656 1.00 67.00 109 VAL A O 1
ATOM 862 N N . ALA A 1 110 ? 9.330 -11.643 -0.641 1.00 69.50 110 ALA A N 1
ATOM 863 C CA . ALA A 1 110 ? 8.119 -12.466 -0.554 1.00 69.50 110 ALA A CA 1
ATOM 864 C C . ALA A 1 110 ? 8.333 -13.790 0.200 1.00 69.50 110 ALA A C 1
ATOM 866 O O . ALA A 1 110 ? 7.645 -14.780 -0.059 1.00 69.50 110 ALA A O 1
ATOM 867 N N . SER A 1 111 ? 9.289 -13.838 1.132 1.00 81.25 111 SER A N 1
ATOM 868 C CA . SER A 1 111 ? 9.488 -15.040 1.944 1.00 81.25 111 SER A CA 1
ATOM 869 C C . SER A 1 111 ? 8.233 -15.363 2.786 1.00 81.25 111 SER A C 1
ATOM 871 O O . SER A 1 111 ? 7.545 -14.439 3.239 1.00 81.25 111 SER A O 1
ATOM 873 N N . PRO A 1 112 ? 7.931 -16.646 3.076 1.00 83.50 112 PRO A N 1
ATOM 874 C CA . PRO A 1 112 ? 6.789 -17.012 3.921 1.00 83.50 112 PRO A CA 1
ATOM 875 C C . PRO A 1 112 ? 6.805 -16.334 5.301 1.00 83.50 112 PRO A C 1
ATOM 877 O O . PRO A 1 112 ? 5.755 -15.948 5.819 1.00 83.50 112 PRO A O 1
ATOM 880 N N . GLY A 1 113 ? 7.996 -16.135 5.879 1.00 85.25 113 GLY A N 1
ATOM 881 C CA . GLY A 1 113 ? 8.171 -15.417 7.144 1.00 85.25 113 GLY A CA 1
ATOM 882 C C . GLY A 1 113 ? 7.798 -13.938 7.031 1.00 85.25 113 GLY A C 1
ATOM 883 O O . GLY A 1 113 ? 7.074 -13.420 7.881 1.00 85.25 113 GLY A O 1
ATOM 884 N N . THR A 1 114 ? 8.206 -13.281 5.943 1.00 89.12 114 THR A N 1
ATOM 885 C CA . THR A 1 114 ? 7.843 -11.888 5.642 1.00 89.12 114 THR A CA 1
ATOM 886 C C . THR A 1 114 ? 6.329 -11.739 5.465 1.00 89.12 114 THR A C 1
ATOM 888 O O . T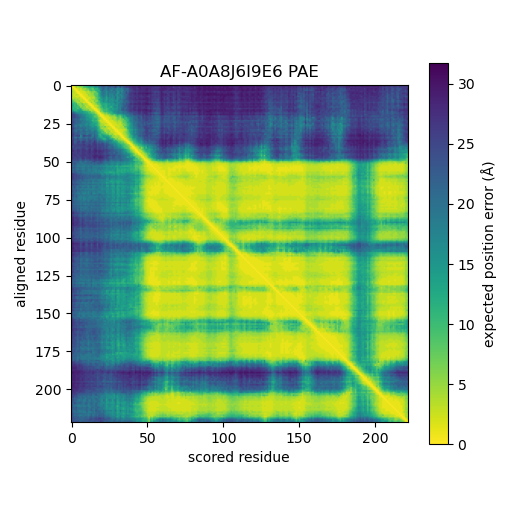HR A 1 114 ? 5.733 -10.848 6.067 1.00 89.12 114 THR A O 1
ATOM 891 N N . VAL A 1 115 ? 5.677 -12.649 4.729 1.00 91.69 115 VAL A N 1
ATOM 892 C CA . VAL A 1 115 ? 4.212 -12.638 4.534 1.00 91.69 115 VAL A CA 1
ATOM 893 C C . VAL A 1 115 ? 3.468 -12.877 5.850 1.00 91.69 115 VAL A C 1
ATOM 895 O O . VAL A 1 115 ? 2.495 -12.187 6.147 1.00 91.69 115 VAL A O 1
ATOM 898 N N . THR A 1 116 ? 3.932 -13.822 6.670 1.00 91.44 116 THR A N 1
ATOM 899 C CA . THR A 1 116 ? 3.327 -14.114 7.981 1.00 91.44 116 THR A CA 1
ATOM 900 C C . THR A 1 116 ? 3.428 -12.907 8.906 1.00 91.44 116 THR A C 1
ATOM 902 O O . THR A 1 116 ? 2.447 -12.515 9.539 1.00 91.44 116 THR A O 1
ATOM 905 N N . ARG A 1 117 ? 4.600 -12.262 8.937 1.00 92.19 117 ARG A N 1
ATOM 906 C CA . ARG A 1 117 ? 4.805 -11.040 9.713 1.00 92.19 117 ARG A CA 1
ATOM 907 C C . ARG A 1 117 ? 3.927 -9.898 9.208 1.00 92.19 117 ARG A C 1
ATOM 909 O O . ARG A 1 117 ? 3.338 -9.200 10.029 1.00 92.19 117 ARG A O 1
ATOM 916 N N . LEU A 1 118 ? 3.804 -9.737 7.891 1.00 94.50 118 LEU A N 1
ATOM 917 C CA . LEU A 1 118 ? 2.915 -8.749 7.286 1.00 94.50 118 LEU A CA 1
ATOM 918 C C . LEU A 1 118 ? 1.461 -8.984 7.705 1.00 94.50 118 LEU A C 1
ATOM 920 O O . LEU A 1 118 ? 0.822 -8.051 8.177 1.00 94.50 118 LEU A O 1
ATOM 924 N N . ARG A 1 119 ? 0.955 -10.219 7.621 1.00 95.00 119 ARG A N 1
ATOM 925 C CA . ARG A 1 119 ? -0.407 -10.550 8.075 1.00 95.00 119 ARG A CA 1
ATOM 926 C C . ARG A 1 119 ? -0.624 -10.175 9.540 1.00 95.00 119 ARG A C 1
ATOM 928 O O . ARG A 1 119 ? -1.594 -9.492 9.835 1.00 95.00 119 ARG A O 1
ATOM 935 N N .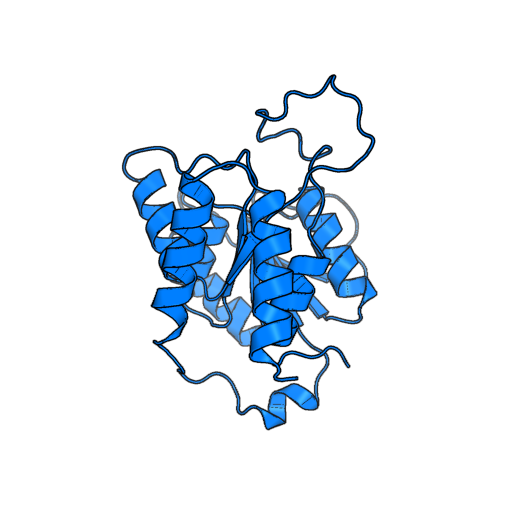 ALA A 1 120 ? 0.316 -10.508 10.425 1.00 94.19 120 ALA A N 1
ATOM 936 C CA . ALA A 1 120 ? 0.228 -10.132 11.837 1.00 94.19 120 ALA A CA 1
ATOM 937 C C . ALA A 1 120 ? 0.200 -8.604 12.052 1.00 94.19 120 ALA A C 1
ATOM 939 O O . ALA A 1 120 ? -0.550 -8.112 12.893 1.00 94.19 120 ALA A O 1
ATOM 940 N N . LEU A 1 121 ? 0.994 -7.842 11.289 1.00 94.44 121 LEU A N 1
ATOM 941 C CA . LEU A 1 121 ? 0.971 -6.376 11.340 1.00 94.44 121 LEU A CA 1
ATOM 942 C C . LEU A 1 121 ? -0.366 -5.808 10.845 1.00 94.44 121 LEU A C 1
ATOM 944 O O . LEU A 1 121 ? -0.909 -4.903 11.475 1.00 94.44 121 LEU A O 1
ATOM 948 N N . LEU A 1 122 ? -0.909 -6.348 9.751 1.00 95.12 122 LEU A N 1
ATOM 949 C CA . LEU A 1 122 ? -2.207 -5.940 9.211 1.00 95.12 122 LEU A CA 1
ATOM 950 C C . LEU A 1 122 ? -3.343 -6.270 10.186 1.00 95.12 122 LEU A C 1
ATOM 952 O O . LEU A 1 122 ? -4.199 -5.424 10.429 1.00 95.12 122 LEU A O 1
ATOM 956 N N . ASP A 1 123 ? -3.320 -7.449 10.803 1.00 92.94 123 ASP A N 1
ATOM 957 C CA . ASP A 1 123 ? -4.328 -7.864 11.779 1.00 92.94 123 ASP A CA 1
ATOM 958 C C . ASP A 1 123 ? -4.290 -6.972 13.034 1.00 92.94 123 ASP A C 1
ATOM 960 O O . ASP A 1 123 ? -5.336 -6.575 13.546 1.00 92.94 123 ASP A O 1
ATOM 964 N N . ALA A 1 124 ? -3.098 -6.563 13.485 1.00 90.00 124 ALA A N 1
ATOM 965 C CA . ALA A 1 124 ? -2.945 -5.620 14.595 1.00 90.00 124 ALA A CA 1
ATOM 966 C C . ALA A 1 124 ? -3.387 -4.189 14.231 1.00 90.00 124 ALA A C 1
ATOM 968 O O . ALA A 1 124 ? -4.024 -3.502 15.035 1.00 90.00 124 ALA A O 1
ATOM 969 N N . ALA A 1 125 ? -3.064 -3.722 13.022 1.00 90.38 125 ALA A N 1
ATOM 970 C CA . ALA A 1 125 ? -3.442 -2.392 12.543 1.00 90.38 125 ALA A CA 1
ATOM 971 C C . ALA A 1 125 ? -4.956 -2.275 12.280 1.00 90.38 125 ALA A C 1
ATOM 973 O O . ALA A 1 125 ? -5.551 -1.208 12.492 1.00 90.38 125 ALA A O 1
ATOM 974 N N . ARG A 1 126 ? -5.587 -3.382 11.861 1.00 91.88 126 ARG A N 1
ATOM 975 C CA . ARG A 1 126 ? -6.972 -3.456 11.373 1.00 91.88 126 ARG A CA 1
ATOM 976 C C . ARG A 1 126 ? -7.253 -2.371 10.322 1.00 91.88 126 ARG A C 1
ATOM 978 O O . ARG A 1 126 ? -8.118 -1.522 10.568 1.00 91.88 126 ARG A O 1
ATOM 985 N N . PRO A 1 127 ? -6.512 -2.321 9.201 1.00 93.50 127 PRO A N 1
ATOM 986 C CA . PRO A 1 127 ? -6.729 -1.305 8.183 1.00 93.50 127 PRO A CA 1
ATOM 987 C C . PRO A 1 127 ? -8.101 -1.476 7.523 1.00 93.50 127 PRO A C 1
ATOM 989 O O . PRO A 1 127 ? -8.601 -2.590 7.384 1.00 93.50 127 PRO A O 1
ATOM 992 N N . ASP A 1 128 ? -8.704 -0.366 7.109 1.00 91.88 128 ASP A N 1
ATOM 993 C CA . ASP A 1 128 ? -9.881 -0.374 6.240 1.00 91.88 128 ASP A CA 1
ATOM 994 C C . ASP A 1 128 ? -9.495 -0.546 4.770 1.00 91.88 128 ASP A C 1
ATOM 996 O O . ASP A 1 128 ? -10.334 -0.975 3.988 1.00 91.88 128 ASP A O 1
ATOM 1000 N N . VAL A 1 129 ? -8.245 -0.228 4.407 1.00 93.94 129 VAL A N 1
ATOM 1001 C CA . VAL A 1 129 ? -7.656 -0.446 3.076 1.00 93.94 129 VAL A CA 1
ATOM 1002 C C . VAL A 1 129 ? -6.186 -0.824 3.210 1.00 93.94 129 VAL A C 1
ATOM 1004 O O . VAL A 1 129 ? -5.438 -0.182 3.951 1.00 93.94 129 VAL A O 1
ATOM 1007 N N . VAL A 1 130 ? -5.756 -1.825 2.446 1.00 97.12 130 VAL A N 1
ATOM 1008 C CA . VAL A 1 130 ? -4.340 -2.097 2.186 1.00 97.12 130 VAL A CA 1
ATOM 1009 C C . VAL A 1 130 ? -3.975 -1.460 0.854 1.00 97.12 130 VAL A C 1
ATOM 1011 O O . VAL A 1 130 ? -4.559 -1.796 -0.170 1.00 97.12 130 VAL A O 1
ATOM 1014 N N . HIS A 1 131 ? -3.012 -0.548 0.854 1.00 96.75 131 HIS A N 1
ATOM 1015 C CA . HIS A 1 131 ? -2.550 0.142 -0.341 1.00 96.75 131 HIS A CA 1
ATOM 1016 C C . HIS A 1 131 ? -1.076 -0.179 -0.597 1.00 96.75 131 HIS A C 1
ATOM 1018 O O . HIS A 1 131 ? -0.222 0.162 0.216 1.00 96.75 131 HIS A O 1
ATOM 1024 N N . ALA A 1 132 ? -0.774 -0.840 -1.716 1.00 95.06 132 ALA A N 1
ATOM 1025 C CA . ALA A 1 132 ? 0.594 -1.111 -2.148 1.00 95.06 132 ALA A CA 1
ATOM 1026 C C . ALA A 1 132 ? 1.076 -0.104 -3.196 1.00 95.06 132 ALA A C 1
ATOM 1028 O O . ALA A 1 132 ? 0.368 0.201 -4.158 1.00 95.06 132 ALA A O 1
ATOM 1029 N N . HIS A 1 133 ? 2.307 0.374 -3.023 1.00 88.94 133 HIS A N 1
ATOM 1030 C CA . HIS A 1 133 ? 2.955 1.274 -3.970 1.00 88.94 133 HIS A CA 1
ATOM 1031 C C . HIS A 1 133 ? 3.684 0.521 -5.070 1.00 88.94 133 HIS A C 1
ATOM 1033 O O . HIS A 1 133 ? 4.617 -0.234 -4.788 1.00 88.94 133 HIS A O 1
ATOM 1039 N N . ARG A 1 134 ? 3.303 0.843 -6.310 1.00 82.88 134 ARG A N 1
ATOM 1040 C CA . ARG A 1 134 ? 3.854 0.322 -7.563 1.00 82.88 134 ARG A CA 1
ATOM 1041 C C . ARG A 1 134 ? 3.715 -1.186 -7.711 1.00 82.88 134 ARG A C 1
ATOM 1043 O O . ARG A 1 134 ? 3.508 -1.936 -6.755 1.00 82.88 134 ARG A O 1
ATOM 1050 N N . VAL A 1 135 ? 3.850 -1.655 -8.944 1.00 80.75 135 VAL A N 1
ATOM 1051 C CA . VAL A 1 135 ? 4.005 -3.090 -9.201 1.00 80.75 135 VAL A CA 1
ATOM 1052 C C . VAL A 1 135 ? 5.369 -3.582 -8.696 1.00 80.75 135 VAL A C 1
ATOM 1054 O O . VAL A 1 135 ? 6.341 -2.831 -8.638 1.00 80.75 135 VAL A O 1
ATOM 1057 N N . GLY A 1 136 ? 5.451 -4.857 -8.307 1.00 83.44 136 GLY A N 1
ATOM 1058 C CA . GLY A 1 136 ? 6.685 -5.473 -7.809 1.00 83.44 136 GLY A CA 1
ATOM 1059 C C . GLY A 1 136 ? 6.546 -6.061 -6.406 1.00 83.44 136 GLY A C 1
ATOM 1060 O O . GLY A 1 136 ? 5.551 -6.714 -6.096 1.00 83.44 136 GLY A O 1
ATOM 1061 N N . GLY A 1 137 ? 7.568 -5.873 -5.565 1.00 87.75 137 GLY A N 1
ATOM 1062 C CA . GLY A 1 137 ? 7.698 -6.557 -4.272 1.00 87.75 137 GLY A CA 1
ATOM 1063 C C . GLY A 1 137 ? 6.565 -6.269 -3.285 1.00 87.75 137 GLY A C 1
ATOM 1064 O O . GLY A 1 137 ? 5.960 -7.202 -2.761 1.00 87.75 137 GLY A O 1
ATOM 1065 N N . TYR A 1 138 ? 6.235 -4.993 -3.074 1.00 91.50 138 TYR A N 1
ATOM 1066 C CA . TYR A 1 138 ? 5.144 -4.591 -2.178 1.00 91.50 138 TYR A CA 1
ATOM 1067 C C . TYR A 1 138 ? 3.770 -5.004 -2.706 1.00 91.50 138 TYR A C 1
ATOM 1069 O O . TYR A 1 138 ? 2.922 -5.445 -1.928 1.00 91.50 138 TYR A O 1
ATOM 1077 N N . ALA A 1 139 ? 3.564 -4.934 -4.025 1.00 91.75 139 ALA A N 1
ATOM 1078 C CA . ALA A 1 139 ? 2.341 -5.430 -4.639 1.00 91.75 139 ALA A CA 1
ATOM 1079 C C . ALA A 1 139 ? 2.189 -6.950 -4.459 1.00 91.75 139 ALA A C 1
ATOM 1081 O O . ALA A 1 139 ? 1.143 -7.444 -4.042 1.00 91.75 139 ALA A O 1
ATOM 1082 N N . LEU A 1 140 ? 3.257 -7.716 -4.681 1.00 92.94 140 LEU A N 1
ATOM 1083 C CA . LEU A 1 140 ? 3.221 -9.151 -4.424 1.00 92.94 140 LEU A CA 1
ATOM 1084 C C . LEU A 1 140 ? 2.958 -9.456 -2.943 1.00 92.94 140 LEU A C 1
ATOM 1086 O O . LEU A 1 140 ? 2.157 -10.335 -2.636 1.00 92.94 140 LEU A O 1
ATOM 1090 N N . LEU A 1 141 ? 3.595 -8.729 -2.025 1.00 93.50 141 LEU A N 1
ATOM 1091 C CA . LEU A 1 141 ? 3.378 -8.883 -0.588 1.00 93.50 141 LEU A CA 1
ATOM 1092 C C . LEU A 1 141 ? 1.922 -8.632 -0.185 1.00 93.50 141 LEU A C 1
ATOM 1094 O O . LEU A 1 141 ? 1.354 -9.448 0.539 1.00 93.50 141 LEU A O 1
ATOM 1098 N N . GLY A 1 142 ? 1.305 -7.554 -0.676 1.00 94.62 142 GLY A N 1
ATOM 1099 C CA . GLY A 1 142 ? -0.112 -7.267 -0.437 1.00 94.62 142 GLY A CA 1
ATOM 1100 C C . GLY A 1 142 ? -1.023 -8.373 -0.973 1.00 94.62 142 GLY A C 1
ATOM 1101 O O . GLY A 1 142 ? -1.888 -8.875 -0.255 1.00 94.62 142 GLY A O 1
ATOM 1102 N N . ALA A 1 143 ? -0.750 -8.841 -2.191 1.00 94.88 143 ALA A N 1
ATOM 1103 C CA . ALA A 1 143 ? -1.493 -9.931 -2.815 1.00 94.88 143 ALA A CA 1
ATOM 1104 C C . ALA A 1 143 ? -1.341 -11.278 -2.084 1.00 94.88 143 ALA A C 1
ATOM 1106 O O . ALA A 1 143 ? -2.281 -12.068 -2.032 1.00 94.88 143 ALA A O 1
ATOM 1107 N N . LEU A 1 144 ? -0.166 -11.565 -1.517 1.00 94.81 144 LEU A N 1
ATOM 1108 C CA . LEU A 1 144 ? 0.072 -12.758 -0.697 1.00 94.81 144 LEU A CA 1
ATOM 1109 C C . LEU A 1 144 ? -0.521 -12.623 0.711 1.00 94.81 144 LEU A C 1
ATOM 1111 O O . LEU A 1 144 ? -0.917 -13.628 1.305 1.00 94.81 144 LEU A O 1
ATOM 1115 N N . ALA A 1 145 ? -0.595 -11.407 1.255 1.00 94.88 145 ALA A N 1
ATOM 1116 C CA . ALA A 1 145 ? -1.220 -11.151 2.547 1.00 94.88 145 ALA A CA 1
ATOM 1117 C C . ALA A 1 145 ? -2.727 -11.439 2.525 1.00 94.88 145 ALA A C 1
ATOM 1119 O O . ALA A 1 145 ? -3.242 -11.887 3.549 1.00 94.88 145 ALA A O 1
ATOM 1120 N N . ASP A 1 146 ? -3.375 -11.279 1.363 1.00 94.50 146 ASP A N 1
ATOM 1121 C CA . ASP A 1 146 ? -4.775 -11.649 1.107 1.00 94.50 146 ASP A CA 1
ATOM 1122 C C . ASP A 1 146 ? -5.738 -10.926 2.068 1.00 94.50 146 ASP A C 1
ATOM 1124 O O . ASP A 1 146 ? -6.513 -11.519 2.824 1.00 94.50 146 ASP A O 1
ATOM 1128 N N . ARG A 1 147 ? -5.601 -9.596 2.115 1.00 92.88 147 ARG A N 1
ATOM 1129 C CA . ARG A 1 147 ? -6.404 -8.693 2.946 1.00 92.88 147 ARG A CA 1
ATOM 1130 C C . ARG A 1 147 ? -7.085 -7.669 2.053 1.00 92.88 147 ARG A C 1
ATOM 1132 O O . ARG A 1 147 ? -6.407 -6.981 1.301 1.00 92.88 147 ARG A O 1
ATOM 1139 N N . HIS A 1 148 ? -8.403 -7.561 2.182 1.00 90.06 148 HIS A N 1
ATOM 1140 C CA . HIS A 1 148 ? -9.246 -6.729 1.329 1.00 90.06 148 HIS A CA 1
ATOM 1141 C C . HIS A 1 148 ? -9.978 -5.648 2.140 1.00 90.06 148 HIS A C 1
ATOM 1143 O O . HIS A 1 148 ? -10.351 -5.904 3.292 1.00 90.06 148 HIS A O 1
ATOM 1149 N N . PRO A 1 149 ? -10.255 -4.471 1.549 1.00 94.25 149 PRO A N 1
ATOM 1150 C CA . PRO A 1 149 ? -9.881 -4.039 0.199 1.00 94.25 149 PRO A CA 1
ATOM 1151 C C . PRO A 1 149 ? -8.372 -3.825 -0.007 1.00 94.25 149 PRO A C 1
ATOM 1153 O O . PRO A 1 149 ? -7.695 -3.244 0.844 1.00 94.25 149 PRO A O 1
ATOM 1156 N N . TYR A 1 150 ? -7.872 -4.273 -1.156 1.00 94.00 150 TYR A N 1
ATOM 1157 C CA . TYR A 1 150 ? -6.490 -4.198 -1.600 1.00 94.00 150 TYR A CA 1
ATOM 1158 C C . TYR A 1 150 ? -6.369 -3.317 -2.849 1.00 94.00 150 TYR A C 1
ATOM 1160 O O . TYR A 1 150 ? -6.951 -3.603 -3.894 1.00 94.00 150 TYR A O 1
ATOM 1168 N N . VAL A 1 151 ? -5.603 -2.236 -2.742 1.00 93.81 151 VAL A N 1
ATOM 1169 C CA . VAL A 1 151 ? -5.405 -1.238 -3.797 1.00 93.81 151 VAL A CA 1
ATOM 1170 C C . VAL A 1 151 ? -3.939 -1.215 -4.210 1.00 93.81 151 VAL A C 1
ATOM 1172 O O . VAL A 1 151 ? -3.053 -1.311 -3.358 1.00 93.81 151 VAL A O 1
ATOM 1175 N N . ILE A 1 152 ? -3.670 -1.057 -5.505 1.00 91.94 152 ILE A N 1
ATOM 1176 C CA . ILE A 1 152 ? -2.311 -0.890 -6.037 1.00 91.94 152 ILE A CA 1
ATOM 1177 C C . ILE A 1 152 ? -2.213 0.450 -6.760 1.00 91.94 152 ILE A C 1
ATOM 1179 O O . ILE A 1 152 ? -3.006 0.720 -7.659 1.00 91.94 152 ILE A O 1
ATOM 1183 N N . SER A 1 153 ? -1.220 1.263 -6.408 1.00 89.00 153 SER A N 1
ATOM 1184 C CA . SER A 1 153 ? -0.824 2.412 -7.228 1.00 89.00 153 SER A CA 1
ATOM 1185 C C . SER A 1 153 ? 0.109 1.971 -8.355 1.00 89.00 153 SER A C 1
ATOM 1187 O O . SER A 1 153 ? 1.045 1.234 -8.070 1.00 89.00 153 SER A O 1
ATOM 1189 N N . VAL A 1 154 ? -0.105 2.411 -9.600 1.00 84.00 154 VAL A N 1
ATOM 1190 C CA . VAL A 1 154 ? 0.714 2.034 -10.774 1.00 84.00 154 VAL A CA 1
ATOM 1191 C C . VAL A 1 154 ? 1.073 3.264 -11.607 1.00 84.00 154 VAL A C 1
ATOM 1193 O O . VAL A 1 154 ? 0.202 4.077 -11.912 1.00 84.00 154 VAL A O 1
ATOM 1196 N N . GLY A 1 155 ? 2.347 3.413 -11.972 1.00 75.50 155 GLY A N 1
ATOM 1197 C CA . GLY A 1 155 ? 2.848 4.514 -12.808 1.00 75.50 155 GLY A CA 1
ATOM 1198 C C . GLY A 1 155 ? 3.044 4.134 -14.265 1.00 75.50 155 GLY A C 1
ATOM 1199 O O . GLY A 1 155 ? 3.136 2.958 -14.601 1.00 75.50 155 GLY A O 1
ATOM 1200 N N . SER A 1 156 ? 3.157 5.122 -15.153 1.00 61.62 156 SER A N 1
ATOM 1201 C CA . SER A 1 156 ? 3.462 4.858 -16.569 1.00 61.62 156 SER A CA 1
ATOM 1202 C C . SER A 1 156 ? 4.894 4.358 -16.803 1.00 61.62 156 SER A C 1
ATOM 1204 O O . SER A 1 156 ? 5.150 3.760 -17.844 1.00 61.62 156 SER A O 1
ATOM 1206 N N . GLY A 1 157 ? 5.802 4.546 -15.840 1.00 62.94 157 GLY A N 1
ATOM 1207 C CA . GLY A 1 157 ? 7.145 3.952 -15.836 1.00 62.94 157 GLY A CA 1
ATOM 1208 C C . GLY A 1 157 ? 7.223 2.540 -15.236 1.00 62.94 157 GLY A C 1
ATOM 1209 O O . GLY A 1 157 ? 8.302 1.953 -15.201 1.00 62.94 157 GLY A O 1
ATOM 1210 N N . ASP A 1 158 ? 6.111 1.979 -14.748 1.00 69.81 158 ASP A N 1
ATOM 1211 C CA . ASP A 1 158 ? 6.117 0.648 -14.142 1.00 69.81 158 ASP A CA 1
ATOM 1212 C C . ASP A 1 158 ? 6.228 -0.445 -15.216 1.00 69.81 158 ASP A C 1
ATOM 1214 O O . ASP A 1 158 ? 5.264 -0.782 -15.907 1.00 69.81 158 ASP A O 1
ATOM 1218 N N . ASP A 1 159 ? 7.412 -1.048 -15.327 1.00 72.25 159 ASP A N 1
ATOM 1219 C CA . ASP A 1 159 ? 7.640 -2.191 -16.207 1.00 72.25 159 ASP A CA 1
ATOM 1220 C C . ASP A 1 159 ? 7.262 -3.512 -15.500 1.00 72.25 159 ASP A C 1
ATOM 1222 O O . ASP A 1 159 ? 7.936 -3.926 -14.545 1.00 72.25 159 ASP A O 1
ATOM 1226 N N . PRO A 1 160 ? 6.235 -4.251 -15.974 1.00 70.25 160 PRO A N 1
ATOM 1227 C CA . PRO A 1 160 ? 5.910 -5.570 -15.432 1.00 70.25 160 PRO A CA 1
ATOM 1228 C C . PRO A 1 160 ? 7.077 -6.564 -15.568 1.00 70.25 160 PRO A C 1
ATOM 1230 O O . PRO A 1 160 ? 7.133 -7.549 -14.829 1.00 70.25 160 PRO A O 1
ATOM 1233 N N . GLY A 1 161 ? 8.021 -6.297 -16.474 1.00 75.00 161 GLY A N 1
ATOM 1234 C CA . GLY A 1 161 ? 9.142 -7.149 -16.838 1.00 75.00 161 GLY A CA 1
ATOM 1235 C C . GLY A 1 161 ? 8.746 -8.401 -17.580 1.00 75.00 161 GLY A C 1
ATOM 1236 O O . GLY A 1 161 ? 7.669 -8.505 -18.169 1.00 75.00 161 GLY A O 1
ATOM 1237 N N . ASP A 1 162 ? 9.638 -9.379 -17.510 1.00 79.06 162 ASP A N 1
ATOM 1238 C CA . ASP A 1 162 ? 9.515 -10.676 -18.147 1.00 79.06 162 ASP A CA 1
ATOM 1239 C C . ASP A 1 162 ? 9.539 -11.825 -17.122 1.00 79.06 162 ASP A C 1
ATOM 1241 O O . ASP A 1 162 ? 9.635 -11.636 -15.903 1.00 79.06 162 ASP A O 1
ATOM 1245 N N . GLY A 1 163 ? 9.319 -13.043 -17.626 1.00 88.38 163 GLY A N 1
ATOM 1246 C CA . GLY A 1 163 ? 9.417 -14.282 -16.856 1.00 88.38 163 GLY A CA 1
ATOM 1247 C C . GLY A 1 163 ? 8.676 -14.261 -15.514 1.00 88.38 163 GLY A C 1
ATOM 1248 O O . GLY A 1 163 ? 7.451 -14.116 -15.449 1.00 88.38 163 GLY A O 1
ATOM 1249 N N . ALA A 1 164 ? 9.432 -14.455 -14.433 1.00 83.06 164 ALA A N 1
ATOM 1250 C CA . ALA A 1 164 ? 8.904 -14.504 -13.074 1.00 83.06 164 ALA A CA 1
ATOM 1251 C C . ALA A 1 164 ? 8.345 -13.150 -12.607 1.00 83.06 164 ALA A C 1
ATOM 1253 O O . ALA A 1 164 ? 7.271 -13.125 -12.003 1.00 83.06 164 ALA A O 1
ATOM 1254 N N . ARG A 1 165 ? 9.010 -12.032 -12.939 1.00 79.06 165 ARG A N 1
ATOM 1255 C CA . ARG A 1 165 ? 8.583 -10.683 -12.529 1.00 79.06 165 ARG A CA 1
ATOM 1256 C C . ARG A 1 165 ? 7.219 -10.347 -13.120 1.00 79.06 165 ARG A C 1
ATOM 1258 O O . ARG A 1 165 ? 6.319 -9.937 -12.387 1.00 79.06 165 ARG A O 1
ATOM 1265 N N . ARG A 1 166 ? 7.017 -10.668 -14.402 1.00 85.06 166 ARG A N 1
ATOM 1266 C CA . ARG A 1 166 ? 5.720 -10.499 -15.066 1.00 85.06 166 ARG A CA 1
ATOM 1267 C C . ARG A 1 166 ? 4.618 -11.300 -14.386 1.00 85.06 166 ARG A C 1
ATOM 1269 O O . ARG A 1 166 ? 3.548 -10.764 -14.117 1.00 85.06 166 ARG A O 1
ATOM 1276 N N . ARG A 1 167 ? 4.877 -12.575 -14.082 1.00 85.56 167 ARG A N 1
ATOM 1277 C CA . ARG A 1 167 ? 3.898 -13.450 -13.413 1.00 85.56 167 ARG A CA 1
ATOM 1278 C C . ARG A 1 167 ? 3.533 -12.937 -12.021 1.00 85.56 167 ARG A C 1
ATOM 1280 O O . ARG A 1 167 ? 2.364 -12.991 -11.653 1.00 85.56 167 ARG A O 1
ATOM 1287 N N . MET A 1 168 ? 4.504 -12.427 -11.264 1.00 87.38 168 MET A N 1
ATOM 1288 C CA . MET A 1 168 ? 4.271 -11.825 -9.946 1.00 87.38 168 MET A CA 1
ATOM 1289 C C . MET A 1 168 ? 3.412 -10.563 -10.052 1.00 87.38 168 MET A C 1
ATOM 1291 O O . MET A 1 168 ? 2.447 -10.420 -9.305 1.00 87.38 168 MET A O 1
ATOM 1295 N N . THR A 1 169 ? 3.720 -9.686 -11.008 1.00 86.44 169 THR A N 1
ATOM 1296 C CA . THR A 1 169 ? 2.939 -8.472 -11.273 1.00 86.44 169 THR A CA 1
ATOM 1297 C C . THR A 1 169 ? 1.509 -8.808 -11.694 1.00 86.44 169 THR A C 1
ATOM 1299 O O . THR A 1 169 ? 0.558 -8.290 -11.114 1.00 86.44 169 THR A O 1
ATOM 1302 N N . GLU A 1 170 ? 1.330 -9.729 -12.644 1.00 87.12 170 GLU A N 1
ATOM 1303 C CA . GLU A 1 170 ? 0.004 -10.188 -13.074 1.00 87.12 170 GLU A CA 1
ATOM 1304 C C . GLU A 1 170 ? -0.782 -10.825 -11.922 1.00 87.12 170 GLU A C 1
ATOM 1306 O O . GLU A 1 170 ? -1.982 -10.584 -11.787 1.00 87.12 170 GLU A O 1
ATOM 1311 N N . TYR A 1 171 ? -0.122 -11.616 -11.074 1.00 90.00 171 TYR A N 1
ATOM 1312 C CA . TYR A 1 171 ? -0.737 -12.194 -9.882 1.00 90.00 171 TYR A CA 1
ATOM 1313 C C . TYR A 1 171 ? -1.214 -11.111 -8.910 1.00 90.00 171 TYR A C 1
ATOM 1315 O O . TYR A 1 171 ? -2.355 -11.169 -8.451 1.00 90.00 171 TYR A O 1
ATOM 1323 N N . ALA A 1 172 ? -0.375 -10.110 -8.631 1.00 90.06 172 ALA A N 1
ATOM 1324 C CA . ALA A 1 172 ? -0.724 -9.032 -7.719 1.00 90.06 172 ALA A CA 1
ATOM 1325 C C . ALA A 1 172 ? -1.896 -8.192 -8.242 1.00 90.06 172 ALA A C 1
ATOM 1327 O O . ALA A 1 172 ? -2.872 -7.981 -7.525 1.00 90.06 172 ALA A O 1
ATOM 1328 N N . LEU A 1 173 ? -1.855 -7.805 -9.520 1.00 89.31 173 LEU A N 1
ATOM 1329 C CA . LEU A 1 173 ? -2.931 -7.049 -10.164 1.00 89.31 173 LEU A CA 1
ATOM 1330 C C . LEU A 1 173 ? -4.256 -7.822 -10.189 1.00 89.31 173 LEU A C 1
ATOM 1332 O O . LEU A 1 173 ? -5.312 -7.225 -10.017 1.00 89.31 173 LEU A O 1
ATOM 1336 N N . ARG A 1 174 ? -4.221 -9.151 -10.356 1.00 90.62 174 ARG A N 1
ATOM 1337 C CA . ARG A 1 174 ? -5.429 -9.996 -10.296 1.00 90.62 174 ARG A CA 1
ATOM 1338 C C . ARG A 1 174 ? -6.066 -10.060 -8.907 1.00 90.62 174 ARG A C 1
ATOM 1340 O O . ARG A 1 174 ? -7.237 -10.414 -8.820 1.00 90.62 174 ARG A O 1
ATOM 1347 N N . ARG A 1 175 ? -5.301 -9.795 -7.845 1.00 91.50 175 ARG A N 1
ATOM 1348 C CA . ARG A 1 175 ? -5.778 -9.793 -6.453 1.00 91.50 175 ARG A CA 1
ATOM 1349 C C . ARG A 1 175 ? -6.254 -8.419 -5.991 1.00 91.50 175 ARG A C 1
ATOM 1351 O O . ARG A 1 175 ? -6.926 -8.348 -4.971 1.00 91.50 175 ARG A O 1
ATOM 1358 N N . ALA A 1 176 ? -5.893 -7.350 -6.696 1.00 88.75 176 ALA A N 1
ATOM 1359 C CA . ALA A 1 176 ? -6.291 -5.999 -6.334 1.00 88.75 176 ALA A CA 1
ATOM 1360 C C . ALA A 1 176 ? -7.784 -5.760 -6.599 1.00 88.75 176 ALA A C 1
ATOM 1362 O O . ALA A 1 176 ? -8.302 -6.095 -7.664 1.00 88.75 176 ALA A O 1
ATOM 1363 N N . ASP A 1 177 ? -8.456 -5.121 -5.644 1.00 87.12 177 ASP A N 1
ATOM 1364 C CA . ASP A 1 177 ? -9.836 -4.646 -5.773 1.00 87.12 177 ASP A CA 1
ATOM 1365 C C . ASP A 1 177 ? -9.912 -3.351 -6.593 1.00 87.12 177 ASP A C 1
ATOM 1367 O O . ASP A 1 177 ? -10.927 -3.064 -7.235 1.00 87.12 177 ASP A O 1
ATOM 1371 N N . ALA A 1 178 ? -8.833 -2.562 -6.583 1.00 87.88 178 ALA A N 1
ATOM 1372 C CA . ALA A 1 178 ? -8.692 -1.368 -7.402 1.00 87.88 178 ALA A CA 1
ATOM 1373 C C . ALA A 1 178 ? -7.229 -1.084 -7.763 1.00 87.88 178 ALA A C 1
ATOM 1375 O O . ALA A 1 178 ? -6.299 -1.429 -7.033 1.00 87.88 178 ALA A O 1
ATOM 1376 N N . VAL A 1 179 ? -7.049 -0.396 -8.888 1.00 86.62 179 VAL A N 1
ATOM 1377 C CA . VAL A 1 179 ? -5.760 0.138 -9.325 1.00 86.62 179 VAL A CA 1
ATOM 1378 C C . VAL A 1 179 ? -5.898 1.646 -9.476 1.00 86.62 179 VAL A C 1
ATOM 1380 O O . VAL A 1 179 ? -6.860 2.116 -10.085 1.00 86.62 179 VAL A O 1
ATOM 1383 N N . VAL A 1 180 ? -4.953 2.387 -8.909 1.00 84.62 180 VAL A N 1
ATOM 1384 C CA . VAL A 1 180 ? -4.903 3.850 -8.942 1.00 84.62 180 VAL A CA 1
ATOM 1385 C C . VAL A 1 180 ? -3.687 4.263 -9.773 1.00 84.62 180 VAL A C 1
ATOM 1387 O O . VAL A 1 180 ? -2.592 3.766 -9.518 1.00 84.62 180 VAL A O 1
ATOM 1390 N N . PRO A 1 181 ? -3.829 5.124 -10.789 1.00 77.19 181 PRO A N 1
ATOM 1391 C CA . PRO A 1 181 ? -2.666 5.642 -11.497 1.00 77.19 181 PRO A CA 1
ATOM 1392 C C . PRO A 1 181 ? -1.854 6.572 -10.580 1.00 77.19 181 PRO A C 1
ATOM 1394 O O . PRO A 1 181 ? -2.427 7.296 -9.772 1.00 77.19 181 PRO A O 1
ATOM 1397 N N . ILE A 1 182 ? -0.529 6.597 -10.712 1.00 77.50 182 ILE A N 1
ATOM 1398 C CA . ILE A 1 182 ? 0.278 7.734 -10.236 1.00 77.50 182 ILE A CA 1
ATOM 1399 C C . ILE A 1 182 ? 0.520 8.677 -11.413 1.00 77.50 182 ILE A C 1
ATOM 1401 O O . ILE A 1 182 ? 0.843 8.241 -12.519 1.00 77.50 182 ILE A O 1
ATOM 1405 N N . GLY A 1 183 ? 0.271 9.966 -11.191 1.00 64.88 183 GLY A N 1
ATOM 1406 C CA . GLY A 1 183 ? 0.379 10.998 -12.219 1.00 64.88 183 GLY A CA 1
ATOM 1407 C C . GLY A 1 183 ? 1.769 11.623 -12.248 1.00 64.88 183 GLY A C 1
ATOM 1408 O O . GLY A 1 183 ? 2.568 11.432 -11.338 1.00 64.88 183 GLY A O 1
ATOM 1409 N N . THR A 1 184 ? 2.057 12.417 -13.273 1.00 58.38 184 THR A N 1
ATOM 1410 C CA . THR A 1 184 ? 3.245 13.283 -13.299 1.00 58.38 184 THR A CA 1
ATOM 1411 C C . THR A 1 184 ? 2.894 14.646 -12.700 1.00 58.38 184 THR A C 1
ATOM 1413 O O . THR A 1 184 ? 1.804 15.172 -12.941 1.00 58.38 184 THR A O 1
ATOM 1416 N N . ARG A 1 185 ? 3.806 15.242 -11.925 1.00 55.31 185 ARG A N 1
ATOM 1417 C CA . ARG A 1 185 ? 3.652 16.601 -11.390 1.00 55.31 185 ARG A CA 1
ATOM 1418 C C . ARG A 1 185 ? 3.592 17.612 -12.534 1.00 55.31 185 ARG A C 1
ATOM 1420 O O . ARG A 1 185 ? 4.512 17.706 -13.344 1.00 55.31 185 ARG A O 1
ATOM 1427 N N . ALA A 1 186 ? 2.526 18.409 -12.584 1.00 44.78 186 ALA A N 1
ATOM 1428 C CA . ALA A 1 186 ? 2.431 19.518 -13.528 1.00 44.78 186 ALA A CA 1
ATOM 1429 C C . ALA A 1 186 ? 3.475 20.597 -13.179 1.00 44.78 186 ALA A C 1
ATOM 1431 O O . ALA A 1 186 ? 3.478 21.111 -12.062 1.00 44.78 186 ALA A O 1
ATOM 1432 N N . GLY A 1 187 ? 4.344 20.951 -14.134 1.00 42.62 187 GLY A N 1
ATOM 1433 C CA . GLY A 1 187 ? 5.287 22.071 -14.005 1.00 42.62 187 GLY A CA 1
ATOM 1434 C C . GLY A 1 187 ? 6.747 21.714 -13.698 1.00 42.62 187 GLY A C 1
ATOM 1435 O O . GLY A 1 187 ? 7.550 22.628 -13.536 1.00 42.62 187 GLY A O 1
ATOM 1436 N N . ILE A 1 188 ? 7.121 20.431 -13.654 1.00 47.41 188 ILE A N 1
ATOM 1437 C CA . ILE A 1 188 ? 8.538 20.031 -13.661 1.00 47.41 188 ILE A CA 1
ATOM 1438 C C . ILE A 1 188 ? 8.984 19.969 -15.126 1.00 47.41 188 ILE A C 1
ATOM 1440 O O . ILE A 1 188 ? 8.383 19.258 -15.930 1.00 47.41 188 ILE A O 1
ATOM 1444 N N . GLY A 1 189 ? 9.948 20.821 -15.489 1.00 40.44 189 GLY A N 1
ATOM 1445 C CA . GLY A 1 189 ? 10.406 21.016 -16.863 1.00 40.44 189 GLY A CA 1
ATOM 1446 C C . GLY A 1 189 ? 10.842 19.712 -17.530 1.00 40.44 189 GLY A C 1
ATOM 1447 O O . GLY A 1 189 ? 11.308 18.791 -16.872 1.00 40.44 189 GLY A O 1
ATOM 1448 N N . THR A 1 190 ? 10.711 19.672 -18.853 1.00 42.22 190 THR A N 1
ATOM 1449 C CA . THR A 1 190 ? 10.964 18.556 -19.784 1.00 42.22 190 THR A CA 1
ATOM 1450 C C . THR A 1 190 ? 12.421 18.050 -19.833 1.00 42.22 190 THR A C 1
ATOM 1452 O O . THR A 1 190 ? 12.867 17.575 -20.874 1.00 42.22 190 THR A O 1
ATOM 1455 N N . GLY A 1 191 ? 13.192 18.214 -18.755 1.00 42.47 191 GLY A N 1
ATOM 1456 C CA . GLY A 1 191 ? 14.585 17.783 -18.628 1.00 42.47 191 GLY A CA 1
ATOM 1457 C C . GLY A 1 191 ? 14.779 16.460 -17.882 1.00 42.47 191 GLY A C 1
ATOM 1458 O O . GLY A 1 191 ? 15.875 15.913 -17.936 1.00 42.47 191 GLY A O 1
ATOM 1459 N N . SER A 1 192 ? 13.754 15.940 -17.206 1.00 48.78 192 SER A N 1
ATOM 1460 C CA . SER A 1 192 ? 13.767 14.606 -16.599 1.00 48.78 192 SER A CA 1
ATOM 1461 C C . SER A 1 192 ? 13.280 13.554 -17.596 1.00 48.78 192 SER A C 1
ATOM 1463 O O . SER A 1 192 ? 12.324 13.799 -18.336 1.00 48.78 192 SER A O 1
ATOM 1465 N N . ASP A 1 193 ? 13.941 12.391 -17.652 1.00 48.31 193 ASP A N 1
ATOM 1466 C CA . ASP A 1 193 ? 13.494 11.282 -18.499 1.00 48.31 193 ASP A CA 1
ATOM 1467 C C . ASP A 1 193 ? 12.221 10.679 -17.879 1.00 48.31 193 ASP A C 1
ATOM 1469 O O . ASP A 1 193 ? 12.300 10.062 -16.819 1.00 48.31 193 ASP A O 1
ATOM 1473 N N . PRO A 1 194 ? 11.038 10.795 -18.513 1.00 45.00 194 PRO A N 1
ATOM 1474 C CA . PRO A 1 194 ? 9.802 10.205 -17.995 1.00 45.00 194 PRO A CA 1
ATOM 1475 C C . PRO A 1 194 ? 9.833 8.666 -17.953 1.00 45.00 194 PRO A C 1
ATOM 1477 O O . PRO A 1 194 ? 8.872 8.045 -17.494 1.00 45.00 194 PRO A O 1
ATOM 1480 N N . ARG A 1 195 ? 10.903 8.042 -18.464 1.00 44.56 195 ARG A N 1
ATOM 1481 C CA . ARG A 1 195 ? 11.178 6.604 -18.390 1.00 44.56 195 ARG A CA 1
ATOM 1482 C C . ARG A 1 195 ? 12.175 6.243 -17.292 1.00 44.56 195 ARG A C 1
ATOM 1484 O O . ARG A 1 195 ? 12.436 5.054 -17.148 1.00 44.56 195 ARG A O 1
ATOM 1491 N N . ASP A 1 196 ? 12.733 7.209 -16.561 1.00 50.81 196 ASP A N 1
ATOM 1492 C CA . ASP A 1 196 ? 13.560 6.935 -15.387 1.00 50.81 196 ASP A CA 1
ATOM 1493 C C . ASP A 1 196 ? 12.644 6.497 -14.224 1.00 50.81 196 ASP A C 1
ATOM 1495 O O . ASP A 1 196 ? 11.883 7.310 -13.685 1.00 50.81 196 ASP A O 1
ATOM 1499 N N . PRO A 1 197 ? 12.646 5.203 -13.847 1.00 48.22 197 PRO A N 1
ATOM 1500 C CA . PRO A 1 197 ? 11.789 4.693 -12.785 1.00 48.22 197 PRO A CA 1
ATOM 1501 C C . PRO A 1 197 ? 12.236 5.147 -11.386 1.00 48.22 197 PRO A C 1
ATOM 1503 O O . PRO A 1 197 ? 11.485 4.904 -10.430 1.00 48.22 197 PRO A O 1
ATOM 1506 N N . ASP A 1 198 ? 13.413 5.777 -11.274 1.00 48.94 198 ASP A N 1
ATOM 1507 C CA . ASP A 1 198 ? 14.024 6.253 -10.033 1.00 48.94 198 ASP A CA 1
ATOM 1508 C C . ASP A 1 198 ? 13.930 7.781 -9.865 1.00 48.94 198 ASP A C 1
ATOM 1510 O O . ASP A 1 198 ? 14.186 8.281 -8.764 1.00 48.94 198 ASP A O 1
ATOM 1514 N N . ASP A 1 199 ? 13.450 8.526 -10.876 1.00 58.19 199 ASP A N 1
ATOM 1515 C CA . ASP A 1 199 ? 13.096 9.947 -10.734 1.00 58.19 199 ASP A CA 1
ATOM 1516 C C . ASP A 1 199 ? 11.786 10.100 -9.943 1.00 58.19 199 ASP A C 1
ATOM 1518 O O . ASP A 1 199 ? 10.706 10.434 -10.432 1.00 58.19 199 ASP A O 1
ATOM 1522 N N . SER A 1 200 ? 11.867 9.789 -8.654 1.00 52.91 200 SER A N 1
ATOM 1523 C CA . SER A 1 200 ? 10.749 9.876 -7.724 1.00 52.91 200 SER A CA 1
ATOM 1524 C C . SER A 1 200 ? 10.284 11.314 -7.471 1.00 52.91 200 SER A C 1
ATOM 1526 O O . SER A 1 200 ? 9.242 11.490 -6.839 1.00 52.91 200 SER A O 1
ATOM 1528 N N . ASP A 1 201 ? 10.984 12.334 -7.973 1.00 55.69 201 ASP A N 1
ATOM 1529 C CA . ASP A 1 201 ? 10.594 13.738 -7.841 1.00 55.69 201 ASP A CA 1
ATOM 1530 C C . ASP A 1 201 ? 9.608 14.189 -8.926 1.00 55.69 201 ASP A C 1
ATOM 1532 O O . ASP A 1 201 ? 8.845 15.131 -8.693 1.00 55.69 201 ASP A O 1
ATOM 1536 N N . THR A 1 202 ? 9.513 13.484 -10.060 1.00 61.69 202 THR A N 1
ATOM 1537 C CA . THR A 1 202 ? 8.529 13.789 -11.114 1.00 61.69 202 THR A CA 1
ATOM 1538 C C . THR A 1 202 ? 7.128 13.235 -10.853 1.00 61.69 202 THR A C 1
ATOM 1540 O O . THR A 1 202 ? 6.154 13.777 -11.382 1.00 61.69 202 THR A O 1
ATOM 1543 N N . TRP A 1 203 ? 6.977 12.195 -10.029 1.00 65.12 203 TRP A N 1
ATOM 1544 C CA . TRP A 1 203 ? 5.687 11.515 -9.832 1.00 65.12 203 TRP A CA 1
ATOM 1545 C C . TRP A 1 203 ? 4.852 12.122 -8.702 1.00 65.12 203 TRP A C 1
ATOM 1547 O O . TRP A 1 203 ? 5.319 12.259 -7.572 1.00 65.12 203 TRP A O 1
ATOM 1557 N N . ASP A 1 204 ? 3.583 12.420 -8.969 1.00 78.12 204 ASP A N 1
ATOM 1558 C CA . ASP A 1 204 ? 2.601 12.822 -7.963 1.00 78.12 204 ASP A CA 1
ATOM 1559 C C . ASP A 1 204 ? 1.588 11.717 -7.653 1.00 78.12 204 ASP A C 1
ATOM 1561 O O . ASP A 1 204 ? 1.390 10.756 -8.402 1.00 78.12 204 ASP A O 1
ATOM 1565 N N . VAL A 1 205 ? 0.914 11.885 -6.523 1.00 82.19 205 VAL A N 1
ATOM 1566 C CA . VAL A 1 205 ? -0.143 10.990 -6.064 1.00 82.19 205 VAL A CA 1
ATOM 1567 C C . VAL A 1 205 ? -1.480 11.394 -6.689 1.00 82.19 205 VAL A C 1
ATOM 1569 O O . VAL A 1 205 ? -1.912 12.541 -6.560 1.00 82.19 205 VAL A O 1
ATOM 1572 N N . ASP A 1 206 ? -2.180 10.467 -7.355 1.00 83.69 206 ASP A N 1
ATOM 1573 C CA . ASP A 1 206 ? -3.536 10.739 -7.856 1.00 83.69 206 ASP A CA 1
ATOM 1574 C C . ASP A 1 206 ? -4.555 10.615 -6.716 1.00 83.69 206 ASP A C 1
ATOM 1576 O O . ASP A 1 206 ? -5.252 9.615 -6.514 1.00 83.69 206 ASP A O 1
ATOM 1580 N N . THR A 1 207 ? -4.598 11.674 -5.913 1.00 85.81 207 THR A N 1
ATOM 1581 C CA . THR A 1 207 ? -5.489 11.775 -4.758 1.00 85.81 207 THR A CA 1
ATOM 1582 C C . THR A 1 207 ? -6.962 11.696 -5.144 1.00 85.81 207 THR A C 1
ATOM 1584 O O . THR A 1 207 ? -7.757 11.154 -4.378 1.00 85.81 207 THR A O 1
ATOM 1587 N N . ALA A 1 208 ? -7.336 12.203 -6.322 1.00 81.94 208 ALA A N 1
ATOM 1588 C CA . ALA A 1 208 ? -8.712 12.187 -6.798 1.00 81.94 208 ALA A CA 1
ATOM 1589 C C . ALA A 1 208 ? -9.149 10.758 -7.130 1.00 81.94 208 ALA A C 1
ATOM 1591 O O . ALA A 1 208 ? -10.175 10.303 -6.623 1.00 81.94 208 ALA A O 1
ATOM 1592 N N . ALA A 1 209 ? -8.327 10.016 -7.876 1.00 81.38 209 ALA A N 1
ATOM 1593 C CA . ALA A 1 209 ? -8.595 8.615 -8.176 1.00 81.38 209 ALA A CA 1
ATOM 1594 C C . ALA A 1 209 ? -8.670 7.754 -6.903 1.00 81.38 209 ALA A C 1
ATOM 1596 O O . ALA A 1 209 ? -9.538 6.887 -6.797 1.00 81.38 209 ALA A O 1
ATOM 1597 N N . MET A 1 210 ? -7.832 8.016 -5.893 1.00 86.1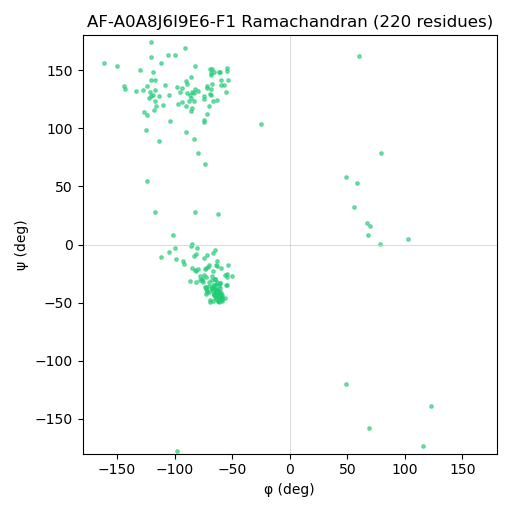2 210 MET A N 1
ATOM 1598 C CA . MET A 1 210 ? -7.926 7.298 -4.615 1.00 86.12 210 MET A CA 1
ATOM 1599 C C . MET A 1 210 ? -9.212 7.617 -3.840 1.00 86.12 210 MET A C 1
ATOM 1601 O O . MET A 1 210 ? -9.798 6.729 -3.221 1.00 86.12 210 MET A O 1
ATOM 1605 N N . LEU A 1 211 ? -9.696 8.861 -3.890 1.00 85.56 211 LEU A N 1
ATOM 1606 C CA . LEU A 1 211 ? -10.982 9.221 -3.286 1.00 85.56 211 LEU A CA 1
ATOM 1607 C C . LEU A 1 211 ? -12.160 8.563 -4.008 1.00 85.56 211 LEU A C 1
ATOM 1609 O O . LEU A 1 211 ? -13.090 8.106 -3.343 1.00 85.56 211 LEU A O 1
ATOM 1613 N N . ASP A 1 212 ? -12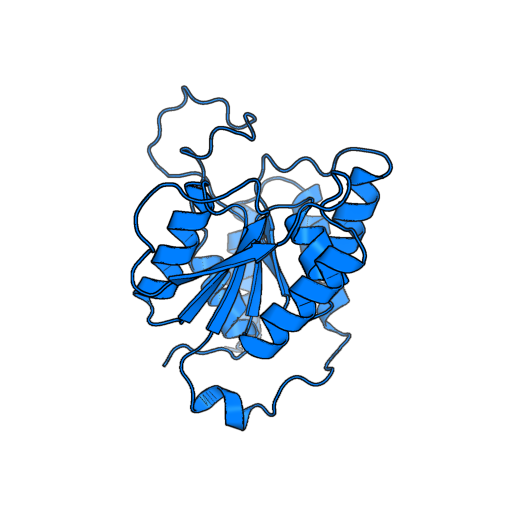.101 8.451 -5.335 1.00 79.81 212 ASP A N 1
ATOM 1614 C CA . ASP A 1 212 ? -13.096 7.710 -6.114 1.00 79.81 212 ASP A CA 1
ATOM 1615 C C . ASP A 1 212 ? -13.099 6.220 -5.740 1.00 79.81 212 ASP A C 1
ATOM 1617 O O . ASP A 1 212 ? -14.167 5.615 -5.603 1.00 79.81 212 ASP A O 1
ATOM 1621 N N . VAL A 1 213 ? -11.921 5.630 -5.498 1.00 82.31 213 VAL A N 1
ATOM 1622 C CA . VAL A 1 213 ? -11.795 4.260 -4.975 1.00 82.31 213 VAL A CA 1
ATOM 1623 C C . VAL A 1 213 ? -12.432 4.140 -3.592 1.00 82.31 213 VAL A C 1
ATOM 1625 O O . VAL A 1 213 ? -13.244 3.241 -3.382 1.00 82.31 213 VAL A O 1
ATOM 1628 N N . PHE A 1 214 ? -12.139 5.050 -2.659 1.00 84.06 214 PHE A N 1
ATOM 1629 C CA . PHE A 1 214 ? -12.764 5.039 -1.332 1.00 84.06 214 PHE A CA 1
ATOM 1630 C C . PHE A 1 214 ? -14.287 5.149 -1.415 1.00 84.06 214 PHE A C 1
ATOM 1632 O O . PHE A 1 214 ? -14.991 4.334 -0.817 1.00 84.06 214 PHE A O 1
ATOM 1639 N N . ALA A 1 215 ? -14.800 6.079 -2.221 1.00 79.38 215 ALA A N 1
ATOM 1640 C CA . ALA A 1 215 ? -16.231 6.237 -2.441 1.00 79.38 215 ALA A CA 1
ATOM 1641 C C . ALA A 1 215 ? -16.865 4.968 -3.038 1.00 79.38 215 ALA A C 1
ATOM 1643 O O . ALA A 1 215 ? -17.918 4.531 -2.571 1.00 79.38 215 ALA A O 1
ATOM 1644 N N . GLY A 1 216 ? -16.210 4.347 -4.025 1.00 72.25 216 GLY A N 1
ATOM 1645 C CA . GLY A 1 216 ? -16.652 3.097 -4.647 1.00 72.25 216 GLY A CA 1
ATOM 1646 C C . GLY A 1 216 ? -16.646 1.894 -3.698 1.00 72.25 216 GLY A C 1
ATOM 1647 O O . GLY A 1 216 ? -17.480 1.003 -3.840 1.00 72.25 216 GLY A O 1
ATOM 1648 N N . LEU A 1 217 ? -15.756 1.893 -2.703 1.00 73.31 217 LEU A N 1
ATOM 1649 C CA . LEU A 1 217 ? -15.688 0.890 -1.636 1.00 73.31 217 LEU A CA 1
ATOM 1650 C C . LEU A 1 217 ? -16.631 1.195 -0.458 1.00 73.31 217 LEU A C 1
ATOM 1652 O O . LEU A 1 217 ? -16.663 0.442 0.514 1.00 73.31 217 LEU A O 1
ATOM 1656 N N . GLY A 1 218 ? -17.390 2.295 -0.516 1.00 75.50 218 GLY A N 1
ATOM 1657 C CA . GLY A 1 218 ? -18.256 2.735 0.579 1.00 75.50 218 GLY A CA 1
ATOM 1658 C C . GLY A 1 218 ? -17.490 3.238 1.807 1.00 75.50 218 GLY A C 1
ATOM 1659 O O . GLY A 1 218 ? -18.069 3.360 2.884 1.00 75.50 218 GLY A O 1
ATOM 1660 N N . LEU A 1 219 ? -16.200 3.536 1.656 1.00 75.50 219 LEU A N 1
ATOM 1661 C CA . LEU A 1 219 ? -15.343 4.048 2.714 1.00 75.50 219 LEU A CA 1
ATOM 1662 C C . LEU A 1 219 ? -15.459 5.569 2.762 1.00 75.50 219 LEU A C 1
ATOM 1664 O O . LEU A 1 219 ? -15.317 6.253 1.748 1.00 75.50 219 LEU A O 1
ATOM 1668 N N . ARG A 1 220 ? -15.727 6.110 3.949 1.00 67.44 220 ARG A N 1
ATOM 1669 C CA . ARG A 1 220 ? -15.793 7.554 4.178 1.00 67.44 220 ARG A CA 1
ATOM 1670 C C . ARG A 1 220 ? -14.889 7.908 5.348 1.00 67.44 220 ARG A C 1
ATOM 1672 O O . ARG A 1 220 ? -14.927 7.242 6.379 1.00 67.44 220 ARG A O 1
ATOM 1679 N N . GLY A 1 221 ? -14.071 8.944 5.164 1.00 60.97 221 GLY A N 1
ATOM 1680 C CA . GLY A 1 221 ? -13.398 9.595 6.283 1.00 60.97 221 GLY A CA 1
ATOM 1681 C C . GLY A 1 221 ? -14.441 10.164 7.245 1.00 60.97 221 GLY A C 1
ATOM 1682 O O . GLY A 1 221 ? -15.540 10.523 6.815 1.00 60.97 221 GLY A O 1
ATOM 1683 N N . LYS A 1 222 ? -14.104 10.187 8.534 1.00 53.78 222 LYS A N 1
ATOM 1684 C CA . LYS A 1 222 ? -14.904 10.872 9.550 1.00 53.78 222 LYS A CA 1
ATOM 1685 C C . LYS A 1 222 ? -14.723 12.378 9.469 1.00 53.78 222 LYS A C 1
ATOM 1687 O O . LYS A 1 222 ? -13.562 12.794 9.257 1.00 53.78 222 LYS A O 1
#

Secondary structure (DSSP, 8-state):
--HHHHHHHHHHHHTTT---HHHHHHHHHHHHHTTS----SS-HHHHTTS--EEEEES-TT-HHHHHHHHHHHTTT-EEEEEEETTSPPPSSPPTTEEEEEE--GGG-TT-HHHHHHHHHHHHHH--SEEEEESSSHHHHHHHHHT-SSEEEEE-TT----SHHHHHHHHHHHHH-SEEEEEEEPTT--TTS-TT-TT-TTTEEE-HHHHHHHHHHTT----

Solvent-accessible surface area (backbone atoms only — not comparable to full-atom values): 12702 Å² total; per-residue (Å²): 137,60,76,70,59,59,49,54,53,51,54,58,54,52,62,74,72,55,96,44,74,69,59,52,52,50,55,58,51,52,65,66,53,68,84,59,81,92,77,89,64,83,60,78,73,68,58,76,80,47,71,37,28,36,30,35,27,35,48,53,62,38,64,53,44,48,55,51,51,50,57,37,38,77,56,65,27,43,36,37,37,39,16,45,61,91,31,57,55,86,74,81,83,54,88,68,48,46,77,49,70,39,67,64,52,90,85,34,70,73,34,72,68,34,37,52,51,48,38,54,52,46,65,72,66,58,48,65,30,38,38,16,53,34,76,46,61,39,23,35,36,49,44,70,44,70,56,74,49,22,34,35,34,41,45,93,48,63,74,54,70,58,75,69,51,26,53,44,31,52,52,19,60,72,58,37,76,44,75,33,60,39,40,72,48,88,84,70,69,94,80,64,64,82,71,47,75,78,57,50,83,51,49,34,77,40,62,66,57,47,49,52,50,33,54,76,72,72,51,68,73,115

Radius of gyration: 17.45 Å; Cα contacts (8 Å, |Δi|>4): 331; chains: 1; bounding box: 49×39×40 Å

Foldseek 3Di:
DDPVVVVVVVVVVVVVPDPDPVVVVLVVVLVVLLVDDDDDDPDPVVQVVDFAEEEEQDQQCFPQSVQVQCLCVVLVYQYEYEYAPVRDHPDDDDPRYHYDHFYCPPVALADPRSLVVVLVSCVVRVHPEYEYEEQDSSLLSQLSNLDPQYEYEYEPLRDCDDDPSVVSRVSSSSSHNYYHYWAFDPPDDPPDDSNPPPPSVGTHGPSVSVVVVCVVVVHDGD

pLDDT: mean 71.72, std 22.09, range [24.98, 97.12]